Protein AF-0000000080586823 (afdb_homodimer)

Sequence (250 aa):
MQIGELSERAGVSHRTIHYYERLGLVKPTEREGAGYRYYDEIAVKRLEKIAALKRLGLSLDEIAAVIDLYFEDASGIKGKEKVLEILQTQLKRANAQLHELTAFKQDLENNIARMHALIAEAKRKMQIGELSERAGVSHRTIHYYERLGLVKPTEREGAGYRYYDEIAVKRLEKIAALKRLGLSLDEIAAVIDLYFEDASGIKGKEKVLEILQTQLKRANAQLHELTAFKQDLENNIARMHALIAEAKRK

InterPro domains:
  IPR000551 MerR-type HTH domain [PF13411] (1-67)
  IPR000551 MerR-type HTH domain [PR00040] (2-13)
  IPR000551 MerR-type HTH domain [PR00040] (13-26)
  IPR000551 MerR-type HTH domain [PR00040] (37-57)
  IPR000551 MerR-type HTH domain [PS00552] (4-26)
  IPR000551 MerR-type HTH domain [PS50937] (1-69)
  IPR000551 MerR-type HTH domain [SM00422] (1-70)
  IPR009061 Putative DNA-binding domain superfamily [SSF46955] (1-116)
  IPR047057 MerR transcriptional regulator [PTHR30204] (1-119)

Foldseek 3Di:
DALVVLCVLLVHDSVVLVVCVVVVQADFDDCPDVRTGHHDPVRSVSSNVVVVLVVVPDDSVLCSVQSVCCVVDVVSVSSVVSSVVVVVVVVVVVVVVVVVVVVVVVVVVVVVVVVVVVVVVVVVD/DALVVLCVLLVHDSVVLVVCVVVVQADFDDCPDVRTGHHDVVRSVSSNVVVVLVVVPDDSVLCSVQSVCCVPDVVSVSSVVSSVVVVVVVVVVVVVVVVVVVVVVVVVVVVVVVVVVVVVVVVVD

Solvent-accessible surface area (backbone atoms only — not comparable to full-atom values): 13692 Å² total; per-residue (Å²): 78,43,62,68,56,49,20,63,75,51,73,42,51,63,68,54,52,51,51,34,35,76,70,64,66,41,68,68,73,40,70,44,89,90,70,47,60,26,36,55,72,64,46,45,54,44,51,48,48,52,54,55,44,42,74,73,67,48,48,69,69,54,42,60,74,34,55,65,40,40,71,70,41,95,74,26,52,65,20,50,53,50,49,44,50,51,48,52,50,51,42,53,50,46,51,52,51,49,51,51,48,51,53,49,44,51,52,42,53,52,50,45,52,52,46,53,53,52,49,54,55,54,69,72,108,78,42,63,67,55,50,20,63,75,53,72,41,52,63,67,53,52,50,51,35,34,73,70,65,69,41,68,66,72,40,73,44,91,90,70,47,61,27,36,56,71,64,48,45,54,43,52,49,49,52,52,54,44,43,74,72,66,47,48,72,71,55,42,61,73,32,56,64,39,41,72,71,43,95,73,25,52,64,19,50,53,50,49,46,52,51,48,52,52,50,41,54,50,47,50,53,50,50,52,53,49,51,54,50,44,51,52,45,53,52,50,46,53,52,45,52,54,51,47,54,55,54,70,72,106

Organism: Ricinus communis (NCBI:txid3988)

Structure (mmCIF, N/CA/C/O backbone):
data_AF-0000000080586823-model_v1
#
loop_
_entity.id
_entity.type
_entity.pdbx_description
1 polymer 'HTH-type transcriptional regulator hmrR, putative'
#
loop_
_atom_site.group_PDB
_atom_site.id
_atom_site.type_symbol
_atom_site.label_atom_id
_atom_site.label_alt_id
_atom_site.label_comp_id
_atom_site.label_asym_id
_atom_site.label_entity_id
_atom_site.label_seq_id
_atom_site.pdbx_PDB_ins_code
_atom_site.Cartn_x
_atom_site.Cartn_y
_atom_site.Cartn_z
_atom_site.occupancy
_atom_site.B_iso_or_equiv
_atom_site.auth_seq_id
_atom_site.auth_comp_id
_atom_site.auth_asym_id
_atom_site.auth_atom_id
_atom_site.pdbx_PDB_model_num
ATOM 1 N N . MET A 1 1 ? -8.953 -32.25 -28.531 1 87.81 1 MET A N 1
ATOM 2 C CA . MET A 1 1 ? -10.148 -31.828 -27.812 1 87.81 1 MET A CA 1
ATOM 3 C C . MET A 1 1 ? -10.586 -30.438 -28.25 1 87.81 1 MET A C 1
ATOM 5 O O . MET A 1 1 ? -9.742 -29.594 -28.562 1 87.81 1 MET A O 1
ATOM 9 N N . GLN A 1 2 ? -11.867 -30.234 -28.281 1 89.12 2 GLN A N 1
ATOM 10 C CA . GLN A 1 2 ? -12.383 -28.891 -28.547 1 89.12 2 GLN A CA 1
ATOM 11 C C . GLN A 1 2 ? -12.469 -28.078 -27.266 1 89.12 2 GLN A C 1
ATOM 13 O O . GLN A 1 2 ? -12.281 -28.594 -26.172 1 89.12 2 GLN A O 1
ATOM 18 N N . ILE A 1 3 ? -12.75 -26.781 -27.531 1 90.94 3 ILE A N 1
ATOM 19 C CA . ILE A 1 3 ? -12.688 -25.844 -26.422 1 90.94 3 ILE A CA 1
ATOM 20 C C . ILE A 1 3 ? -13.703 -26.25 -25.344 1 90.94 3 ILE A C 1
ATOM 22 O O . ILE A 1 3 ? -13.453 -26.062 -24.156 1 90.94 3 ILE A O 1
ATOM 26 N N . GLY A 1 4 ? -14.805 -26.766 -25.75 1 93.06 4 GLY A N 1
ATOM 27 C CA . GLY A 1 4 ? -15.805 -27.203 -24.781 1 93.06 4 GLY A CA 1
ATOM 28 C C . GLY A 1 4 ? -15.305 -28.312 -23.875 1 93.06 4 GLY A C 1
ATOM 29 O O . GLY A 1 4 ? -15.484 -28.25 -22.656 1 93.06 4 GLY A O 1
ATOM 30 N N . GLU A 1 5 ? -14.727 -29.266 -24.453 1 94.06 5 GLU A N 1
ATOM 31 C CA . GLU A 1 5 ? -14.164 -30.375 -23.688 1 94.06 5 GLU A CA 1
ATOM 32 C C . GLU A 1 5 ? -13.023 -29.906 -22.797 1 94.06 5 GLU A C 1
ATOM 34 O O . GLU A 1 5 ? -12.914 -30.328 -21.641 1 94.06 5 GLU A O 1
ATOM 39 N N . LEU A 1 6 ? -12.219 -29.078 -23.344 1 94.19 6 LEU A N 1
ATOM 40 C CA . LEU A 1 6 ? -11.117 -28.516 -22.578 1 94.19 6 LEU A CA 1
ATOM 41 C C . LEU A 1 6 ? -11.633 -27.766 -21.359 1 94.19 6 LEU A C 1
ATOM 43 O O . LEU A 1 6 ? -11.109 -27.938 -20.25 1 94.19 6 LEU A O 1
ATOM 47 N N . SER A 1 7 ? -12.664 -26.969 -21.578 1 95.94 7 SER A N 1
ATOM 48 C CA . SER A 1 7 ? -13.297 -26.203 -20.516 1 95.94 7 SER A CA 1
ATOM 49 C C . SER A 1 7 ? -13.805 -27.109 -19.391 1 95.94 7 SER A C 1
ATOM 51 O O . SER A 1 7 ? -13.547 -26.859 -18.219 1 95.94 7 SER A O 1
ATOM 53 N N . GLU A 1 8 ? -14.414 -28.156 -19.766 1 95.62 8 GLU A N 1
ATOM 54 C CA . GLU A 1 8 ? -14.992 -29.094 -18.812 1 95.62 8 GLU A CA 1
ATOM 55 C C . GLU A 1 8 ? -13.906 -29.828 -18.031 1 95.62 8 GLU A C 1
ATOM 57 O O . GLU A 1 8 ? -13.984 -29.938 -16.797 1 95.62 8 GLU A O 1
ATOM 62 N N . ARG A 1 9 ? -12.961 -30.219 -18.656 1 94.62 9 ARG A N 1
ATOM 63 C CA . ARG A 1 9 ? -11.891 -30.984 -18.031 1 94.62 9 ARG A CA 1
ATOM 64 C C . ARG A 1 9 ? -11.07 -30.125 -17.078 1 94.62 9 ARG A C 1
ATOM 66 O O . ARG A 1 9 ? -10.648 -30.594 -16.016 1 94.62 9 ARG A O 1
ATOM 73 N N . ALA A 1 10 ? -10.828 -28.922 -17.453 1 94.81 10 ALA A N 1
ATOM 74 C CA . ALA A 1 10 ? -9.961 -28.047 -16.688 1 94.81 10 ALA A CA 1
ATOM 75 C C . ALA A 1 10 ? -10.758 -27.266 -15.648 1 94.81 10 ALA A C 1
ATOM 77 O O . ALA A 1 10 ? -10.188 -26.672 -14.727 1 94.81 10 ALA A O 1
ATOM 78 N N . GLY A 1 11 ? -12.07 -27.203 -15.812 1 95.44 11 GLY A N 1
ATOM 79 C CA . GLY A 1 11 ? -12.906 -26.422 -14.906 1 95.44 11 GLY A CA 1
ATOM 80 C C . GLY A 1 11 ? -12.742 -24.938 -15.086 1 95.44 11 GLY A C 1
ATOM 81 O O . GLY A 1 11 ? -12.742 -24.188 -14.102 1 95.44 11 GLY A O 1
ATOM 82 N N . VAL A 1 12 ? -12.469 -24.578 -16.312 1 95.19 12 VAL A N 1
ATOM 83 C CA . VAL A 1 12 ? -12.266 -23.172 -16.656 1 95.19 12 VAL A CA 1
ATOM 84 C C . VAL A 1 12 ? -13.195 -22.781 -17.812 1 95.19 12 VAL A C 1
ATOM 86 O O . VAL A 1 12 ? -13.445 -23.578 -18.703 1 95.19 12 VAL A O 1
ATOM 89 N N . SER A 1 13 ? -13.586 -21.625 -17.797 1 96.38 13 SER A N 1
ATOM 90 C CA . SER A 1 13 ? -14.531 -21.203 -18.812 1 96.38 13 SER A CA 1
ATOM 91 C C . SER A 1 13 ? -13.844 -21.031 -20.172 1 96.38 13 SER A C 1
ATOM 93 O O . SER A 1 13 ? -12.625 -20.844 -20.234 1 96.38 13 SER A O 1
ATOM 95 N N . HIS A 1 14 ? -14.68 -21 -21.219 1 94.81 14 HIS A N 1
ATOM 96 C CA . HIS A 1 14 ? -14.164 -20.719 -22.562 1 94.81 14 HIS A CA 1
ATOM 97 C C . HIS A 1 14 ? -13.469 -19.359 -22.609 1 94.81 14 HIS A C 1
ATOM 99 O O . HIS A 1 14 ? -12.391 -19.234 -23.203 1 94.81 14 HIS A O 1
ATOM 105 N N . ARG A 1 15 ? -14.125 -18.406 -22 1 95.25 15 ARG A N 1
ATOM 106 C CA . ARG A 1 15 ? -13.586 -17.047 -21.969 1 95.25 15 ARG A CA 1
ATOM 107 C C 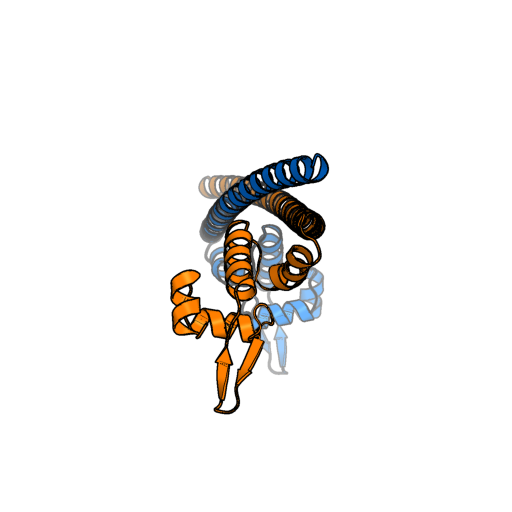. ARG A 1 15 ? -12.203 -17.031 -21.328 1 95.25 15 ARG A C 1
ATOM 109 O O . ARG A 1 15 ? -11.289 -16.375 -21.828 1 95.25 15 ARG A O 1
ATOM 116 N N . THR A 1 16 ? -12.094 -17.75 -20.297 1 96.25 16 THR A N 1
ATOM 117 C CA . THR A 1 16 ? -10.82 -17.797 -19.578 1 96.25 16 THR A CA 1
ATOM 118 C C . THR A 1 16 ? -9.75 -18.469 -20.438 1 96.25 16 THR A C 1
ATOM 120 O O . THR A 1 16 ? -8.602 -18.016 -20.484 1 96.25 16 THR A O 1
ATOM 123 N N . ILE A 1 17 ? -10.141 -19.516 -21.109 1 95 17 ILE A N 1
ATOM 124 C CA . ILE A 1 17 ? -9.211 -20.203 -22 1 95 17 ILE A CA 1
ATOM 125 C C . ILE A 1 17 ? -8.742 -19.25 -23.094 1 95 17 ILE A C 1
ATOM 127 O O . ILE A 1 17 ? -7.543 -19.172 -23.375 1 95 17 ILE A O 1
ATOM 131 N N . HIS A 1 18 ? -9.609 -18.484 -23.609 1 92.88 18 HIS A N 1
ATOM 132 C CA . HIS A 1 18 ? -9.266 -17.531 -24.656 1 92.88 18 HIS A CA 1
ATOM 133 C C . HIS A 1 18 ? -8.344 -16.438 -24.109 1 92.88 18 HIS A C 1
ATOM 135 O O . HIS A 1 18 ? -7.391 -16.031 -24.781 1 92.88 18 HIS A O 1
ATOM 141 N N . TYR A 1 19 ? -8.711 -16.062 -22.969 1 94.94 19 TYR A N 1
ATOM 142 C CA . TYR A 1 19 ? -7.879 -15.047 -22.328 1 94.94 19 TYR A CA 1
ATOM 143 C C . TYR A 1 19 ? -6.445 -15.539 -22.156 1 94.94 19 TYR A C 1
ATOM 145 O O . TYR A 1 19 ? -5.492 -14.828 -22.469 1 94.94 19 TYR A O 1
ATOM 153 N N . TYR A 1 20 ? -6.375 -16.781 -21.703 1 95.69 20 TYR A N 1
ATOM 154 C CA . TYR A 1 20 ? -5.055 -17.359 -21.469 1 95.69 20 TYR A CA 1
ATOM 155 C C . TYR A 1 20 ? -4.312 -17.547 -22.781 1 95.69 20 TYR A C 1
ATOM 157 O O . TYR A 1 20 ? -3.086 -17.438 -22.844 1 95.69 20 TYR A O 1
ATOM 165 N N . GLU A 1 21 ? -5.035 -17.844 -23.828 1 91.25 21 GLU A N 1
ATOM 166 C CA . GLU A 1 21 ? -4.434 -17.953 -25.141 1 91.25 21 GLU A CA 1
ATOM 167 C C . GLU A 1 21 ? -3.844 -16.609 -25.594 1 91.25 21 GLU A C 1
ATOM 169 O O . GLU A 1 21 ? -2.732 -16.562 -26.125 1 91.25 21 GLU A O 1
ATOM 174 N N . ARG A 1 22 ? -4.605 -15.617 -25.312 1 91.88 22 ARG A N 1
ATOM 175 C CA . ARG A 1 22 ? -4.148 -14.281 -25.688 1 91.88 22 ARG A CA 1
ATOM 176 C C . ARG A 1 22 ? -2.873 -13.906 -24.938 1 91.88 22 ARG A C 1
ATOM 178 O O . ARG A 1 22 ? -2.01 -13.211 -25.484 1 91.88 22 ARG A O 1
ATOM 185 N N . LEU A 1 23 ? -2.736 -14.43 -23.734 1 93.38 23 LEU A N 1
ATOM 186 C CA . LEU A 1 23 ? -1.574 -14.125 -22.906 1 93.38 23 LEU A CA 1
ATOM 187 C C . LEU A 1 23 ? -0.409 -15.047 -23.234 1 93.38 23 LEU A C 1
ATOM 189 O O . LEU A 1 23 ? 0.679 -14.914 -22.688 1 93.38 23 LEU A O 1
ATOM 193 N N . GLY A 1 24 ? -0.706 -16 -24.078 1 90.19 24 GLY A N 1
ATOM 194 C CA . GLY A 1 24 ? 0.33 -16.938 -24.484 1 90.19 24 GLY A CA 1
ATOM 195 C C . GLY A 1 24 ? 0.548 -18.062 -23.5 1 90.19 24 GLY A C 1
ATOM 196 O O . GLY A 1 24 ? 1.543 -18.781 -23.578 1 90.19 24 GLY A O 1
ATOM 197 N N . LEU A 1 25 ? -0.366 -18.266 -22.594 1 94.38 25 LEU A N 1
ATOM 198 C CA . LEU A 1 25 ? -0.242 -19.266 -21.547 1 94.38 25 LEU A CA 1
ATOM 199 C C . LEU A 1 25 ? -0.709 -20.625 -22.047 1 94.38 25 LEU A C 1
ATOM 201 O O . LEU A 1 25 ? -0.248 -21.656 -21.547 1 94.38 25 LEU A O 1
ATOM 205 N N . VAL A 1 26 ? -1.696 -20.609 -22.984 1 92.06 26 VAL A N 1
ATOM 206 C CA . VAL A 1 26 ? -2.223 -21.828 -23.609 1 92.06 26 VAL A CA 1
ATOM 207 C C . VAL A 1 26 ? -2.209 -21.672 -25.125 1 92.06 26 VAL A C 1
ATOM 209 O O . VAL A 1 26 ? -2.494 -20.594 -25.656 1 92.06 26 VAL A O 1
ATOM 212 N N . LYS A 1 27 ? -1.784 -22.703 -25.766 1 87.44 27 LYS A N 1
ATOM 213 C CA . LYS A 1 27 ? -1.758 -22.672 -27.219 1 87.44 27 LYS A CA 1
ATOM 214 C C . LYS A 1 27 ? -2.525 -23.844 -27.812 1 87.44 27 LYS A C 1
ATOM 216 O O . LYS A 1 27 ? -2.354 -24.984 -27.391 1 87.44 27 LYS A O 1
ATOM 221 N N . PRO A 1 28 ? -3.346 -23.484 -28.734 1 84.5 28 PRO A N 1
ATOM 222 C CA . PRO A 1 28 ? -3.984 -24.594 -29.453 1 84.5 28 PRO A CA 1
ATOM 223 C C . PRO A 1 28 ? -3.01 -25.359 -30.344 1 84.5 28 PRO A C 1
ATOM 225 O O . PRO A 1 28 ? -2.002 -24.797 -30.797 1 84.5 28 PRO A O 1
ATOM 228 N N . THR A 1 29 ? -3.023 -26.719 -30.422 1 76 29 THR A N 1
ATOM 229 C CA . THR A 1 29 ? -2.15 -27.531 -31.266 1 76 29 THR A CA 1
ATOM 230 C C . THR A 1 29 ? -2.43 -27.297 -32.75 1 76 29 THR A C 1
ATOM 232 O O . THR A 1 29 ? -1.502 -27.234 -33.562 1 76 29 THR A O 1
ATOM 235 N N . GLU A 1 30 ? -3.564 -27.75 -33.188 1 70.69 30 GLU A N 1
ATOM 236 C CA . GLU A 1 30 ? -3.854 -27.688 -34.625 1 70.69 30 GLU A CA 1
ATOM 237 C C . GLU A 1 30 ? -5.062 -26.797 -34.906 1 70.69 30 GLU A C 1
ATOM 239 O O . GLU A 1 30 ? -5.949 -26.656 -34.062 1 70.69 30 GLU A O 1
ATOM 244 N N . ARG A 1 31 ? -4.773 -25.703 -35.75 1 63.97 31 ARG A N 1
ATOM 245 C CA . ARG A 1 31 ? -5.973 -25.156 -36.375 1 63.97 31 ARG A CA 1
ATOM 246 C C . ARG A 1 31 ? -6.41 -26.016 -37.562 1 63.97 31 ARG A C 1
ATOM 248 O O . ARG A 1 31 ? -5.609 -26.312 -38.438 1 63.97 31 ARG A O 1
ATOM 255 N N . GLU A 1 32 ? -7.086 -27.047 -37.281 1 54.25 32 GLU A N 1
ATOM 256 C CA . GLU A 1 32 ? -7.469 -27.797 -38.469 1 54.25 32 GLU A CA 1
ATOM 257 C C . GLU A 1 32 ? -8.297 -26.938 -39.406 1 54.25 32 GLU A C 1
ATOM 259 O O . GLU A 1 32 ? -9.156 -26.172 -38.969 1 54.25 32 GLU A O 1
ATOM 264 N N . GLY A 1 33 ? -7.922 -27.203 -40.625 1 54.41 33 GLY A N 1
ATOM 265 C CA . GLY A 1 33 ? -8.469 -26.641 -41.844 1 54.41 33 GLY A CA 1
ATOM 266 C C . GLY A 1 33 ? -9.648 -25.719 -41.625 1 54.41 33 GLY A C 1
ATOM 267 O O . GLY A 1 33 ? -9.68 -24.594 -42.125 1 54.41 33 GLY A O 1
ATOM 268 N N . ALA A 1 34 ? -10.766 -26.234 -41.25 1 58.56 34 ALA A N 1
ATOM 269 C CA . ALA A 1 34 ? -12.016 -25.469 -41.25 1 58.56 34 ALA A CA 1
ATOM 270 C C . ALA A 1 34 ? -12.047 -24.469 -40.094 1 58.56 34 ALA A C 1
ATOM 272 O O . ALA A 1 34 ? -13.094 -23.875 -39.812 1 58.56 34 ALA A O 1
ATOM 273 N N . GLY A 1 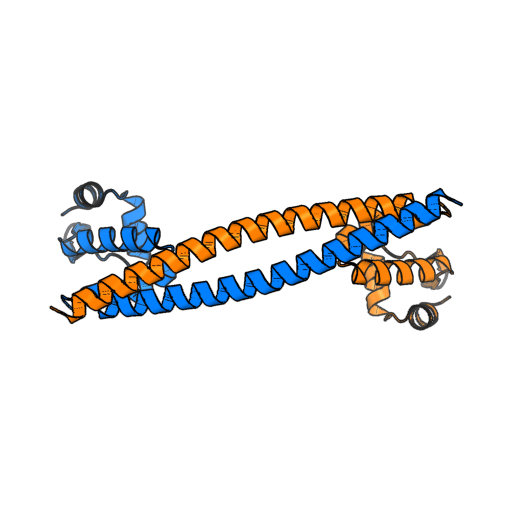35 ? -11.047 -24.172 -39.375 1 63.06 35 GLY A N 1
ATOM 274 C CA . GLY A 1 35 ? -11.078 -23.047 -38.469 1 63.06 35 GLY A CA 1
ATOM 275 C C . GLY A 1 35 ? -11.188 -23.453 -37 1 63.06 35 GLY A C 1
ATOM 276 O O . GLY A 1 35 ? -11.406 -22.609 -36.125 1 63.06 35 GLY A O 1
ATOM 277 N N . TYR A 1 36 ? -11.211 -24.812 -36.812 1 70.88 36 TYR A N 1
ATOM 278 C CA . TYR A 1 36 ? -11.477 -25.141 -35.406 1 70.88 36 TYR A CA 1
ATOM 279 C C . TYR A 1 36 ? -10.172 -25.297 -34.625 1 70.88 36 TYR A C 1
ATOM 281 O O . TYR A 1 36 ? -9.172 -25.781 -35.188 1 70.88 36 TYR A O 1
ATOM 289 N N . ARG A 1 37 ? -10.156 -24.688 -33.469 1 78.81 37 ARG A N 1
ATOM 290 C CA . ARG A 1 37 ? -9.055 -24.844 -32.531 1 78.81 37 ARG A CA 1
ATOM 291 C C . ARG A 1 37 ? -9.148 -26.172 -31.781 1 78.81 37 ARG A C 1
ATOM 293 O O . ARG A 1 37 ? -10.227 -26.562 -31.344 1 78.81 37 ARG A O 1
ATOM 300 N N . TYR A 1 38 ? -7.98 -26.969 -31.891 1 86.62 38 TYR A N 1
ATOM 301 C CA . TYR A 1 38 ? -7.883 -28.203 -31.125 1 86.62 38 TYR A CA 1
ATOM 302 C C . TYR A 1 38 ? -6.781 -28.094 -30.078 1 86.62 38 TYR A C 1
ATOM 304 O O . TYR A 1 38 ? -5.77 -27.422 -30.281 1 86.62 38 TYR A O 1
ATOM 312 N N . TYR A 1 39 ? -7.098 -28.766 -28.906 1 91.38 39 TYR A N 1
ATOM 313 C CA . TYR A 1 39 ? -6.156 -28.766 -27.797 1 91.38 39 TYR A CA 1
ATOM 314 C C . TYR A 1 39 ? -5.75 -30.188 -27.422 1 91.38 39 TYR A C 1
ATOM 316 O O . TYR A 1 39 ? -6.551 -31.109 -27.531 1 91.38 39 TYR A O 1
ATOM 324 N N . ASP A 1 40 ? -4.543 -30.359 -27.016 1 89.5 40 ASP A N 1
ATOM 325 C CA . ASP A 1 40 ? -4.066 -31.656 -26.562 1 89.5 40 ASP A CA 1
ATOM 326 C C . ASP A 1 40 ? -4.055 -31.75 -25.047 1 89.5 40 ASP A C 1
ATOM 328 O O . ASP A 1 40 ? -4.523 -30.828 -24.359 1 89.5 40 ASP A O 1
ATOM 332 N N . GLU A 1 41 ? -3.572 -32.875 -24.516 1 91.25 41 GLU A N 1
ATOM 333 C CA . GLU A 1 41 ? -3.555 -33.125 -23.078 1 91.25 41 GLU A CA 1
ATOM 334 C C . GLU A 1 41 ? -2.635 -32.156 -22.359 1 91.25 41 GLU A C 1
ATOM 336 O O . GLU A 1 41 ? -2.842 -31.844 -21.188 1 91.25 41 GLU A O 1
ATOM 341 N N . ILE A 1 42 ? -1.687 -31.656 -23.031 1 90 42 ILE A N 1
ATOM 342 C CA . ILE A 1 42 ? -0.752 -30.703 -22.453 1 90 42 ILE A CA 1
ATOM 343 C C . ILE A 1 42 ? -1.494 -29.422 -22.078 1 90 42 ILE A C 1
ATOM 345 O O . ILE A 1 42 ? -1.179 -28.781 -21.062 1 90 42 ILE A O 1
ATOM 349 N N . ALA A 1 43 ? -2.482 -29.062 -22.859 1 92.94 43 ALA A N 1
ATOM 350 C CA . ALA A 1 43 ? -3.285 -27.875 -22.578 1 92.94 43 ALA A CA 1
ATOM 351 C C . ALA A 1 43 ? -4.027 -28.031 -21.25 1 92.94 43 ALA A C 1
ATOM 353 O O . ALA A 1 43 ? -4.121 -27.078 -20.469 1 92.94 43 ALA A O 1
ATOM 354 N N . VAL A 1 44 ? -4.523 -29.188 -20.984 1 94.12 44 VAL A N 1
ATOM 355 C CA . VAL A 1 44 ? -5.215 -29.438 -19.719 1 94.12 44 VAL A CA 1
ATOM 356 C C . VAL A 1 44 ? -4.246 -29.297 -18.562 1 94.12 44 VAL A C 1
ATOM 358 O O . VAL A 1 44 ? -4.547 -28.609 -17.578 1 94.12 44 VAL A O 1
ATOM 361 N N . LYS A 1 45 ? -3.115 -29.906 -18.719 1 93.5 45 LYS A N 1
ATOM 362 C CA . LYS A 1 45 ? -2.102 -29.844 -17.672 1 93.5 45 LYS A CA 1
ATOM 363 C C . LYS A 1 45 ? -1.658 -28.406 -17.422 1 93.5 45 LYS A C 1
ATOM 365 O O . LYS A 1 45 ? -1.438 -28.016 -16.266 1 93.5 45 LYS A O 1
ATOM 370 N N . ARG A 1 46 ? -1.562 -27.75 -18.5 1 94.44 46 ARG A N 1
ATOM 371 C CA . ARG A 1 46 ? -1.148 -26.359 -18.391 1 94.44 46 ARG A CA 1
ATOM 372 C C . ARG A 1 46 ? -2.188 -25.547 -17.625 1 94.44 46 ARG A C 1
ATOM 374 O O . ARG A 1 46 ? -1.841 -24.766 -16.734 1 94.44 46 ARG A O 1
ATOM 381 N N . LEU A 1 47 ? -3.414 -25.688 -17.922 1 96.44 47 LEU A N 1
ATOM 382 C CA . LEU A 1 47 ? -4.488 -24.969 -17.25 1 96.44 47 LEU A CA 1
ATOM 383 C C . LEU A 1 47 ? -4.539 -25.328 -15.766 1 96.44 47 LEU A C 1
ATOM 385 O O . LEU A 1 47 ? -4.758 -24.469 -14.914 1 96.44 47 LEU A O 1
ATOM 389 N N . GLU A 1 48 ? -4.355 -26.578 -15.453 1 95.44 48 GLU A N 1
ATOM 390 C CA . GLU A 1 48 ? -4.305 -27.016 -14.062 1 95.44 48 GLU A CA 1
ATOM 391 C C . GLU A 1 48 ? -3.141 -26.375 -13.32 1 95.44 48 GLU A C 1
ATOM 393 O O . GLU A 1 48 ? -3.281 -25.969 -12.164 1 95.44 48 GLU A O 1
ATOM 398 N N . LYS A 1 49 ? -2.045 -26.312 -13.992 1 95.81 49 LYS A N 1
ATOM 399 C CA . LYS A 1 49 ? -0.867 -25.688 -13.391 1 95.81 49 LYS A CA 1
ATOM 400 C C . LYS A 1 49 ? -1.091 -24.203 -13.148 1 95.81 49 LYS A C 1
ATOM 402 O O . LYS A 1 49 ? -0.71 -23.672 -12.102 1 95.81 49 LYS A O 1
ATOM 407 N N . ILE A 1 50 ? -1.692 -23.547 -14.102 1 97.06 50 ILE A N 1
ATOM 408 C CA . ILE A 1 50 ? -2.008 -22.125 -13.961 1 97.06 50 ILE A CA 1
ATOM 409 C C . ILE A 1 50 ? -2.887 -21.922 -12.734 1 97.06 50 ILE A C 1
ATOM 411 O O . ILE A 1 50 ? -2.627 -21.016 -11.922 1 97.06 50 ILE A O 1
ATOM 415 N N . ALA A 1 51 ? -3.871 -22.719 -12.562 1 95.94 51 ALA A N 1
ATOM 416 C CA . ALA A 1 51 ? -4.766 -22.625 -11.414 1 95.94 51 ALA A CA 1
ATOM 417 C C . ALA A 1 51 ? -3.998 -22.812 -10.102 1 95.94 51 ALA A C 1
ATOM 419 O O . ALA A 1 51 ? -4.227 -22.094 -9.133 1 95.94 51 ALA A O 1
ATOM 420 N N . ALA A 1 52 ? -3.137 -23.766 -10.062 1 95.19 52 ALA A N 1
ATOM 421 C CA . ALA A 1 52 ? -2.344 -24.047 -8.867 1 95.19 52 ALA A CA 1
ATOM 422 C C . ALA A 1 52 ? -1.435 -22.859 -8.523 1 95.19 52 ALA A C 1
ATOM 424 O O . ALA A 1 52 ? -1.315 -22.484 -7.359 1 95.19 52 ALA A O 1
ATOM 425 N N . LEU A 1 53 ? -0.817 -22.328 -9.523 1 96.94 53 LEU A N 1
ATOM 426 C CA . LEU A 1 53 ? 0.092 -21.203 -9.32 1 96.94 53 LEU A CA 1
ATOM 427 C C . LEU A 1 53 ? -0.672 -19.953 -8.883 1 96.94 53 LEU A C 1
ATOM 429 O O . LEU A 1 53 ? -0.188 -19.188 -8.055 1 96.94 53 LEU A O 1
ATOM 433 N N . LYS A 1 54 ? -1.867 -19.766 -9.391 1 95.44 54 LYS A N 1
ATOM 434 C CA . LYS A 1 54 ? -2.736 -18.688 -8.945 1 95.44 54 LYS A CA 1
ATOM 435 C C . LYS A 1 54 ? -3.07 -18.812 -7.465 1 95.44 54 LYS A C 1
ATOM 437 O O . LYS A 1 54 ? -3.102 -17.812 -6.738 1 95.44 54 LYS A O 1
ATOM 442 N N . ARG A 1 55 ? -3.285 -20 -7.07 1 94.06 55 ARG A N 1
ATOM 443 C CA . ARG A 1 55 ? -3.611 -20.234 -5.668 1 94.06 55 ARG A CA 1
ATOM 444 C C . ARG A 1 55 ? -2.439 -19.875 -4.762 1 94.06 55 ARG A C 1
ATOM 446 O O . ARG A 1 55 ? -2.633 -19.562 -3.586 1 94.06 55 ARG A O 1
ATOM 453 N N . LEU A 1 56 ? -1.235 -19.938 -5.352 1 94.56 56 LEU A N 1
ATOM 454 C CA . LEU A 1 56 ? -0.041 -19.578 -4.594 1 94.56 56 LEU A CA 1
ATOM 455 C C . LEU A 1 56 ? 0.151 -18.062 -4.559 1 94.56 56 LEU A C 1
ATOM 457 O O . LEU A 1 56 ? 1.065 -17.562 -3.896 1 94.56 56 LEU A O 1
ATOM 461 N N . GLY A 1 57 ? -0.645 -17.391 -5.332 1 92.94 57 GLY A N 1
ATOM 462 C CA . GLY A 1 57 ? -0.605 -15.938 -5.273 1 92.94 57 GLY A CA 1
ATOM 463 C C . GLY A 1 57 ? 0.173 -15.312 -6.418 1 92.94 57 GLY A C 1
ATOM 464 O O . GLY A 1 57 ? 0.487 -14.125 -6.387 1 92.94 57 GLY A O 1
ATOM 465 N N . LEU A 1 58 ? 0.481 -16.062 -7.449 1 96.62 58 LEU A N 1
ATOM 466 C CA . LEU A 1 58 ? 1.191 -15.492 -8.586 1 96.62 58 LEU A CA 1
ATOM 467 C C . LEU A 1 58 ? 0.228 -14.773 -9.523 1 96.62 58 LEU A C 1
ATOM 469 O O . LEU A 1 58 ? -0.897 -15.227 -9.734 1 96.62 58 LEU A O 1
ATOM 473 N N . SER A 1 59 ? 0.777 -13.711 -10.031 1 96 59 SER A N 1
ATOM 474 C CA . SER A 1 59 ? 0.039 -13.031 -11.086 1 96 59 SER A CA 1
ATOM 475 C C . SER A 1 59 ? 0.164 -13.766 -12.414 1 96 59 SER A C 1
ATOM 477 O O . SER A 1 59 ? 1.049 -14.609 -12.586 1 96 59 SER A O 1
ATOM 479 N N . LEU A 1 60 ? -0.652 -13.422 -13.344 1 95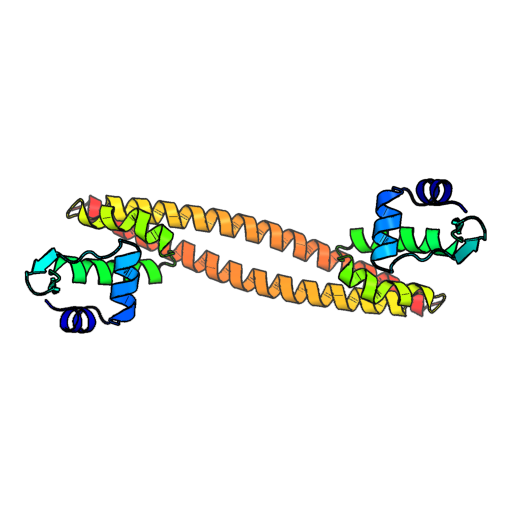.88 60 LEU A N 1
ATOM 480 C CA . LEU A 1 60 ? -0.584 -14.039 -14.664 1 95.88 60 LEU A CA 1
ATOM 481 C C . LEU A 1 60 ? 0.73 -13.695 -15.352 1 95.88 60 LEU A C 1
ATOM 483 O O . LEU A 1 60 ? 1.275 -14.516 -16.094 1 95.88 60 LEU A O 1
ATOM 487 N N . ASP A 1 61 ? 1.229 -12.484 -15.031 1 95.69 61 ASP A N 1
ATOM 488 C CA . ASP A 1 61 ? 2.527 -12.102 -15.578 1 95.69 61 ASP A CA 1
ATOM 489 C C . ASP A 1 61 ? 3.641 -12.977 -15.016 1 95.69 61 ASP A C 1
ATOM 491 O O . ASP A 1 61 ? 4.508 -13.445 -15.758 1 95.69 61 ASP A O 1
ATOM 495 N N . GLU A 1 62 ? 3.533 -13.188 -13.82 1 96.56 62 GLU A N 1
ATOM 496 C CA . GLU A 1 62 ? 4.516 -14.055 -13.18 1 96.56 62 GLU A CA 1
ATOM 497 C C . GLU A 1 62 ? 4.387 -15.492 -13.672 1 96.56 62 GLU A C 1
ATOM 499 O O . GLU A 1 62 ? 5.395 -16.172 -13.891 1 96.56 62 GLU A O 1
ATOM 504 N N . ILE A 1 63 ? 3.182 -15.969 -13.852 1 97.5 63 ILE A N 1
ATOM 505 C CA . ILE A 1 63 ? 2.93 -17.328 -14.336 1 97.5 63 ILE A CA 1
ATOM 506 C C . ILE A 1 63 ? 3.48 -17.484 -15.75 1 97.5 63 ILE A C 1
ATOM 508 O O . ILE A 1 63 ? 4.094 -18.5 -16.078 1 97.5 63 ILE A O 1
ATOM 512 N N . ALA A 1 64 ? 3.305 -16.484 -16.516 1 95.25 64 ALA A N 1
ATOM 513 C CA . ALA A 1 64 ? 3.811 -16.516 -17.891 1 95.25 64 ALA A CA 1
ATOM 514 C C . ALA A 1 64 ? 5.328 -16.672 -17.906 1 95.25 64 ALA A C 1
ATOM 516 O O . ALA A 1 64 ? 5.875 -17.328 -18.797 1 95.25 64 ALA A O 1
ATOM 517 N N . ALA A 1 65 ? 5.941 -16.172 -16.875 1 94.44 65 ALA A N 1
ATOM 518 C CA . ALA A 1 65 ? 7.398 -16.203 -16.812 1 94.44 65 ALA A CA 1
ATOM 519 C C . ALA A 1 65 ? 7.902 -17.562 -16.344 1 94.44 65 ALA A C 1
ATOM 521 O O . ALA A 1 65 ? 9.086 -17.875 -16.469 1 94.44 65 ALA A O 1
ATOM 522 N N . VAL A 1 66 ? 6.984 -18.375 -15.797 1 96.19 66 VAL A N 1
ATOM 523 C CA . VAL A 1 66 ? 7.5 -19.562 -15.141 1 96.19 66 VAL A CA 1
ATOM 524 C C . VAL A 1 66 ? 6.867 -20.812 -15.766 1 96.19 66 VAL A C 1
ATOM 526 O O . VAL A 1 66 ? 7.449 -21.891 -15.727 1 96.19 66 VAL A O 1
ATOM 529 N N . ILE A 1 67 ? 5.746 -20.734 -16.422 1 95.44 67 ILE A N 1
ATOM 530 C CA . ILE A 1 67 ? 4.91 -21.875 -16.734 1 95.44 67 ILE A CA 1
ATOM 531 C C . ILE A 1 67 ? 5.648 -22.812 -17.703 1 95.44 67 ILE A C 1
ATOM 533 O O . ILE A 1 67 ? 5.586 -24.031 -17.562 1 95.44 67 ILE A O 1
ATOM 537 N N . ASP A 1 68 ? 6.395 -22.297 -18.656 1 94.69 68 ASP A N 1
ATOM 538 C CA . ASP A 1 68 ? 7.098 -23.125 -19.641 1 94.69 68 ASP A CA 1
ATOM 539 C C . ASP A 1 68 ? 8.164 -24 -18.953 1 94.69 68 ASP A C 1
ATOM 541 O O . ASP A 1 68 ? 8.422 -25.109 -19.391 1 94.69 68 ASP A O 1
ATOM 545 N N . LEU A 1 69 ? 8.68 -23.547 -17.891 1 94.69 69 LEU A N 1
ATOM 546 C CA . LEU A 1 69 ? 9.734 -24.25 -17.188 1 94.69 69 LEU A CA 1
ATOM 547 C C . LEU A 1 69 ? 9.203 -25.547 -16.578 1 94.69 69 LEU A C 1
ATOM 549 O O . LEU A 1 69 ? 9.953 -26.516 -16.391 1 94.69 69 LEU A O 1
ATOM 553 N N . TYR A 1 70 ? 7.934 -25.594 -16.281 1 93.06 70 TYR A N 1
ATOM 554 C CA . TYR A 1 70 ? 7.32 -26.781 -15.711 1 93.06 70 TYR A CA 1
ATOM 555 C C . TYR A 1 70 ? 7.195 -27.891 -16.75 1 93.06 70 TYR A C 1
ATOM 557 O O . TYR A 1 70 ? 7.066 -29.062 -16.406 1 93.06 70 TYR A O 1
ATOM 565 N N . PHE A 1 71 ? 7.293 -27.484 -18 1 89.62 71 PHE A N 1
ATOM 566 C CA . PHE A 1 71 ? 7.051 -28.469 -19.047 1 89.62 71 PHE A CA 1
ATOM 567 C C . PHE A 1 71 ? 8.32 -28.719 -19.844 1 89.62 71 PHE A C 1
ATOM 569 O O . PHE A 1 71 ? 8.281 -29.422 -20.875 1 89.62 71 PHE A O 1
ATOM 576 N N . GLU A 1 72 ? 9.359 -28.109 -19.359 1 88.5 72 GLU A N 1
ATOM 577 C CA . GLU A 1 72 ? 10.656 -28.344 -20 1 88.5 72 GLU A CA 1
ATOM 578 C C . GLU A 1 72 ? 11.219 -29.703 -19.594 1 88.5 72 GLU A C 1
ATOM 580 O O . GLU A 1 72 ? 11.961 -30.328 -20.359 1 88.5 72 GLU A O 1
ATOM 585 N N . ASP A 1 73 ? 11.023 -30.078 -18.375 1 83.5 73 ASP A N 1
ATOM 586 C CA . ASP A 1 73 ? 11.477 -31.375 -17.891 1 83.5 73 ASP A CA 1
ATOM 587 C C . ASP A 1 73 ? 10.406 -32.062 -17.047 1 83.5 73 ASP A C 1
ATOM 589 O O . ASP A 1 73 ? 9.461 -31.406 -16.594 1 83.5 73 ASP A O 1
ATOM 593 N N . ALA A 1 74 ? 10.602 -33.375 -16.938 1 83.5 74 ALA A N 1
ATOM 594 C CA . ALA A 1 74 ? 9.586 -34.188 -16.281 1 83.5 74 ALA A CA 1
ATOM 595 C C . ALA A 1 74 ? 9.539 -33.906 -14.789 1 83.5 74 ALA A C 1
ATOM 597 O O . ALA A 1 74 ? 8.508 -34.094 -14.141 1 83.5 74 ALA A O 1
ATOM 598 N N . SER A 1 75 ? 10.594 -33.375 -14.234 1 86.5 75 SER A N 1
ATOM 599 C CA . SER A 1 75 ? 10.664 -33.188 -12.789 1 86.5 75 SER A CA 1
ATOM 600 C C . SER A 1 75 ? 9.977 -31.891 -12.383 1 86.5 75 SER A C 1
ATOM 602 O O . SER A 1 75 ? 9.484 -31.766 -11.258 1 86.5 75 SER A O 1
ATOM 604 N N . GLY A 1 76 ? 9.906 -30.906 -13.25 1 90.56 76 GLY A N 1
ATOM 605 C CA . GLY A 1 76 ? 9.344 -29.609 -12.969 1 90.56 76 GLY A CA 1
ATOM 606 C C . GLY A 1 76 ? 10.18 -28.797 -12 1 90.56 76 GLY A C 1
ATOM 607 O O . GLY A 1 76 ? 9.688 -27.828 -11.414 1 90.56 76 GLY A O 1
ATOM 608 N N . ILE A 1 77 ? 11.383 -29.281 -11.742 1 93.5 77 ILE A N 1
ATOM 609 C CA . ILE A 1 77 ? 12.219 -28.672 -10.711 1 93.5 77 ILE A CA 1
ATOM 610 C C . ILE A 1 77 ? 12.562 -27.234 -11.109 1 93.5 77 ILE A C 1
ATOM 612 O O . ILE A 1 77 ? 12.531 -26.328 -10.266 1 93.5 77 ILE A O 1
ATOM 616 N N . LYS A 1 78 ? 12.836 -27.062 -12.352 1 94.81 78 LYS A N 1
ATOM 617 C CA . LYS A 1 78 ? 13.172 -25.719 -12.812 1 94.81 78 LYS A CA 1
ATOM 618 C C . LYS A 1 78 ? 12.016 -24.75 -12.578 1 94.81 78 LYS A C 1
ATOM 620 O O . LYS A 1 78 ? 12.227 -23.625 -12.133 1 94.81 78 LYS A O 1
ATOM 625 N N . GLY A 1 79 ? 10.766 -25.125 -12.867 1 96 79 GLY A N 1
ATOM 626 C CA . GLY A 1 79 ? 9.586 -24.328 -12.594 1 96 79 GLY A CA 1
ATOM 627 C C . GLY A 1 79 ? 9.391 -24.016 -11.125 1 96 79 GLY A C 1
ATOM 628 O O . GLY A 1 79 ? 9.125 -22.875 -10.75 1 96 79 GLY A O 1
ATOM 629 N N . LYS A 1 80 ? 9.625 -25 -10.328 1 96.69 80 LYS A N 1
ATOM 630 C CA . LYS A 1 80 ? 9.453 -24.844 -8.891 1 96.69 80 LYS A CA 1
ATOM 631 C C . LYS A 1 80 ? 10.484 -23.875 -8.312 1 96.69 80 LYS A C 1
ATOM 633 O O . LYS A 1 80 ? 10.148 -23.062 -7.453 1 96.69 80 LYS A O 1
ATOM 638 N N . GLU A 1 81 ? 11.703 -23.984 -8.805 1 96.94 81 GLU A N 1
ATOM 639 C CA . GLU A 1 81 ? 12.758 -23.094 -8.328 1 96.94 81 GLU A CA 1
ATOM 640 C C . GLU A 1 81 ? 12.461 -21.641 -8.695 1 96.94 81 GLU A C 1
ATOM 642 O O . GLU A 1 81 ? 12.695 -20.734 -7.887 1 96.94 81 GLU A O 1
ATOM 647 N N . LYS A 1 82 ? 11.977 -21.484 -9.828 1 97.44 82 LYS A N 1
ATOM 648 C CA . LYS A 1 82 ? 11.641 -20.125 -10.25 1 97.44 82 LYS A CA 1
ATOM 649 C C . LYS A 1 82 ? 10.469 -19.578 -9.438 1 97.44 82 LYS A C 1
ATOM 651 O O . LYS A 1 82 ? 10.453 -18.406 -9.086 1 97.44 82 LYS A O 1
ATOM 656 N N . VAL A 1 83 ? 9.477 -20.359 -9.172 1 97.88 83 VAL A N 1
ATOM 657 C CA . VAL A 1 83 ? 8.359 -19.953 -8.336 1 97.88 83 VAL A CA 1
ATOM 658 C C . VAL A 1 83 ? 8.867 -19.562 -6.945 1 97.88 83 VAL A C 1
ATOM 660 O O . VAL A 1 83 ? 8.453 -18.547 -6.387 1 97.88 83 VAL A O 1
ATOM 663 N N . LEU A 1 84 ? 9.773 -20.344 -6.438 1 98.12 84 LEU A N 1
ATOM 664 C CA . LEU A 1 84 ? 10.359 -20.031 -5.137 1 98.12 84 LEU A CA 1
ATOM 665 C C . LEU A 1 84 ? 11.008 -18.656 -5.137 1 98.12 84 LEU A C 1
ATOM 667 O O . LEU A 1 84 ? 10.828 -17.875 -4.199 1 98.12 84 LEU A O 1
ATOM 671 N N . GLU A 1 85 ? 11.695 -18.438 -6.176 1 98.25 85 GLU A N 1
ATOM 672 C CA . GLU A 1 85 ? 12.336 -17.125 -6.312 1 98.25 85 GLU A CA 1
ATOM 673 C C . GLU A 1 85 ? 11.312 -16 -6.301 1 98.25 85 GLU A C 1
ATOM 675 O O . GLU A 1 85 ? 11.523 -14.969 -5.664 1 98.25 85 GLU A O 1
ATOM 680 N N . ILE A 1 86 ? 10.258 -16.172 -6.969 1 98.25 86 ILE A N 1
ATOM 681 C CA . ILE A 1 86 ? 9.195 -15.172 -7.055 1 98.25 86 ILE A CA 1
ATOM 682 C C . ILE A 1 86 ? 8.578 -14.953 -5.676 1 98.25 86 ILE A C 1
ATOM 684 O O . ILE A 1 86 ? 8.422 -13.812 -5.234 1 98.25 86 ILE A O 1
ATOM 688 N N . LEU A 1 87 ? 8.297 -15.984 -5.008 1 98.44 87 LEU A N 1
ATOM 689 C CA . LEU A 1 87 ? 7.691 -15.914 -3.682 1 98.44 87 LEU A CA 1
ATOM 690 C C . LEU A 1 87 ? 8.625 -15.219 -2.693 1 98.44 87 LEU A C 1
ATOM 692 O O . LEU A 1 87 ? 8.18 -14.438 -1.856 1 98.44 87 LEU A O 1
ATOM 696 N N . GLN A 1 88 ? 9.898 -15.492 -2.801 1 98.69 88 GLN A N 1
ATOM 697 C CA . GLN A 1 88 ? 10.883 -14.867 -1.922 1 98.69 88 GLN A CA 1
ATOM 698 C C . GLN A 1 88 ? 10.984 -13.367 -2.18 1 98.69 88 GLN A C 1
ATOM 700 O O . GLN A 1 88 ? 11.141 -12.586 -1.244 1 98.69 88 GLN A O 1
ATOM 705 N N . THR A 1 89 ? 10.906 -13.078 -3.398 1 98.5 89 THR A N 1
ATOM 706 C CA . THR A 1 89 ? 10.906 -11.664 -3.754 1 98.5 89 THR A CA 1
ATOM 707 C C . THR A 1 89 ? 9.656 -10.977 -3.217 1 98.5 89 THR A C 1
ATOM 709 O O . THR A 1 89 ? 9.734 -9.867 -2.684 1 98.5 89 THR A O 1
ATOM 712 N N . GLN A 1 90 ? 8.508 -11.57 -3.324 1 98.12 90 GLN A N 1
ATOM 713 C CA . GLN A 1 90 ? 7.273 -11.031 -2.766 1 98.12 90 GLN A CA 1
ATOM 714 C C . GLN A 1 90 ? 7.379 -10.867 -1.252 1 98.12 90 GLN A C 1
ATOM 716 O O . GLN A 1 90 ? 6.918 -9.867 -0.699 1 98.12 90 GLN A O 1
ATOM 721 N N . LEU A 1 91 ? 7.992 -11.789 -0.639 1 98.56 91 LEU A N 1
ATOM 722 C CA . LEU A 1 91 ? 8.156 -11.734 0.81 1 98.56 91 LEU A CA 1
ATOM 723 C C . LEU A 1 91 ? 9.039 -10.555 1.209 1 98.56 91 LEU A C 1
ATOM 725 O O . LEU A 1 91 ? 8.75 -9.852 2.176 1 98.56 91 LEU A O 1
ATOM 729 N N . LYS A 1 92 ? 10.094 -10.422 0.438 1 98.69 92 LYS A N 1
ATOM 730 C CA . LYS A 1 92 ? 10.984 -9.297 0.702 1 98.69 92 LYS A CA 1
ATOM 731 C C . LYS A 1 92 ? 10.242 -7.969 0.574 1 98.69 92 LYS A C 1
ATOM 733 O O . LYS A 1 92 ? 10.406 -7.078 1.411 1 98.69 92 LYS A O 1
ATOM 738 N N . ARG A 1 93 ? 9.461 -7.879 -0.383 1 98.25 93 ARG A N 1
ATOM 739 C CA . ARG A 1 93 ? 8.664 -6.676 -0.602 1 98.25 93 ARG A CA 1
ATOM 740 C C . ARG A 1 93 ? 7.648 -6.477 0.517 1 98.25 93 ARG A C 1
ATOM 742 O O . ARG A 1 93 ? 7.484 -5.367 1.024 1 98.25 93 ARG A O 1
ATOM 749 N N . ALA A 1 94 ? 6.965 -7.5 0.869 1 98.19 94 ALA A N 1
ATOM 750 C CA . ALA A 1 94 ? 5.992 -7.438 1.955 1 98.19 94 ALA A CA 1
ATOM 751 C C . ALA A 1 94 ? 6.652 -6.996 3.258 1 98.19 94 ALA A C 1
ATOM 753 O O . ALA A 1 94 ? 6.098 -6.176 3.994 1 98.19 94 ALA A O 1
ATOM 754 N N . ASN A 1 95 ? 7.859 -7.492 3.494 1 98.69 95 ASN A N 1
ATOM 755 C CA . ASN A 1 95 ? 8.586 -7.129 4.703 1 98.69 95 ASN A CA 1
ATOM 756 C C . ASN A 1 95 ? 8.969 -5.648 4.703 1 98.69 95 ASN A C 1
ATOM 758 O O . ASN A 1 95 ? 8.875 -4.98 5.734 1 98.69 95 ASN A O 1
ATOM 762 N N . ALA A 1 96 ? 9.391 -5.223 3.572 1 98.62 96 ALA A N 1
ATOM 763 C CA . ALA A 1 96 ? 9.727 -3.807 3.451 1 98.62 96 ALA A CA 1
ATOM 764 C C . ALA A 1 96 ? 8.5 -2.928 3.686 1 98.62 96 ALA A C 1
ATOM 766 O O . ALA A 1 96 ? 8.578 -1.927 4.402 1 98.62 96 ALA A O 1
ATOM 767 N N . GLN A 1 97 ? 7.395 -3.322 3.133 1 98.44 97 GLN A N 1
ATOM 768 C CA . GLN A 1 97 ? 6.156 -2.572 3.309 1 98.44 97 GLN A CA 1
ATOM 769 C C . GLN A 1 97 ? 5.703 -2.59 4.766 1 98.44 97 GLN A C 1
ATOM 771 O O . GLN A 1 97 ? 5.258 -1.57 5.293 1 98.44 97 GLN A O 1
ATOM 776 N N . LEU A 1 98 ? 5.82 -3.689 5.363 1 98.5 98 LEU A N 1
ATOM 777 C CA . LEU A 1 98 ? 5.441 -3.826 6.766 1 98.5 98 LEU A CA 1
ATOM 778 C C . LEU A 1 98 ? 6.285 -2.914 7.648 1 98.5 98 LEU A C 1
ATOM 780 O O . LEU A 1 98 ? 5.766 -2.279 8.57 1 98.5 98 LEU A O 1
ATOM 784 N N . HIS A 1 99 ? 7.566 -2.885 7.336 1 98.5 99 HIS A N 1
ATOM 785 C CA . HIS A 1 99 ? 8.469 -2.031 8.102 1 98.5 99 HIS A CA 1
ATOM 786 C C . HIS A 1 99 ? 8.078 -0.562 7.969 1 98.5 99 HIS A C 1
ATOM 788 O O . HIS A 1 99 ? 8.008 0.156 8.969 1 98.5 99 HIS A O 1
ATOM 794 N N . GLU A 1 100 ? 7.809 -0.188 6.785 1 98.19 100 GLU A N 1
ATOM 795 C CA . GLU A 1 100 ? 7.422 1.196 6.523 1 98.19 100 GLU A CA 1
ATOM 796 C C . GLU A 1 100 ? 6.098 1.538 7.203 1 98.19 100 GLU A C 1
ATOM 798 O O . GLU A 1 100 ? 5.961 2.604 7.805 1 98.19 100 GLU A O 1
ATOM 803 N N . LEU A 1 101 ? 5.18 0.661 7.152 1 98 101 LEU A N 1
ATOM 804 C CA . LEU A 1 101 ? 3.854 0.888 7.719 1 98 101 LEU A CA 1
ATOM 805 C C . LEU A 1 101 ? 3.91 0.923 9.242 1 98 101 LEU A C 1
ATOM 807 O O . LEU A 1 101 ? 3.186 1.694 9.875 1 98 101 LEU A O 1
ATOM 811 N N . THR A 1 102 ? 4.789 0.143 9.781 1 98.56 102 THR A N 1
ATOM 812 C CA . THR A 1 102 ? 4.941 0.117 11.234 1 98.56 102 THR A CA 1
ATOM 813 C C . THR A 1 102 ? 5.547 1.424 11.734 1 98.56 102 THR A C 1
ATOM 815 O O . THR A 1 102 ? 5.098 1.975 12.742 1 98.56 102 THR A O 1
ATOM 818 N N . ALA A 1 103 ? 6.523 1.902 10.984 1 98.19 103 ALA A N 1
ATOM 819 C CA . ALA A 1 103 ? 7.109 3.193 11.328 1 98.19 103 ALA A CA 1
ATOM 820 C C . ALA A 1 103 ? 6.078 4.312 11.219 1 98.19 103 ALA A C 1
ATOM 822 O O . ALA A 1 103 ? 5.992 5.176 12.102 1 98.19 103 ALA A O 1
ATOM 823 N N . PHE A 1 104 ? 5.316 4.266 10.227 1 97.56 104 PHE A N 1
ATOM 824 C CA . PHE A 1 104 ? 4.262 5.25 10.016 1 97.56 104 PHE A CA 1
ATOM 825 C C . PHE A 1 104 ? 3.234 5.195 11.141 1 97.56 104 PHE A C 1
ATOM 827 O O . PHE A 1 104 ? 2.842 6.23 11.68 1 97.56 104 PHE A O 1
ATOM 834 N N . LYS A 1 105 ? 2.807 4.035 11.508 1 98.38 105 LYS A N 1
ATOM 835 C CA . LYS A 1 105 ? 1.866 3.848 12.609 1 98.38 105 LYS A CA 1
ATOM 836 C C . LYS A 1 105 ? 2.402 4.457 13.898 1 98.38 105 LYS A C 1
ATOM 838 O O . LYS A 1 105 ? 1.667 5.133 14.625 1 98.38 105 LYS A O 1
ATOM 843 N N . GLN A 1 106 ? 3.621 4.223 14.164 1 98.38 106 GLN A N 1
ATOM 844 C CA . GLN A 1 106 ? 4.23 4.762 15.375 1 98.38 106 GLN A CA 1
ATOM 845 C C . GLN A 1 106 ? 4.23 6.289 15.359 1 98.38 106 GLN A C 1
ATOM 847 O O . GLN A 1 106 ? 3.928 6.926 16.375 1 98.38 106 GLN A O 1
ATOM 852 N N . ASP A 1 107 ? 4.582 6.855 14.219 1 97.75 107 ASP A N 1
ATOM 853 C CA . ASP A 1 107 ? 4.539 8.305 14.078 1 97.75 107 ASP A CA 1
ATOM 854 C C . ASP A 1 107 ? 3.137 8.844 14.344 1 97.75 107 ASP A C 1
ATOM 856 O O . ASP A 1 107 ? 2.971 9.852 15.031 1 97.75 107 ASP A O 1
ATOM 860 N N . LEU A 1 108 ? 2.168 8.18 13.812 1 98.19 108 LEU A N 1
ATOM 861 C CA . LEU A 1 108 ? 0.78 8.586 14 1 98.19 108 LEU A CA 1
ATOM 862 C C . LEU A 1 108 ? 0.395 8.555 15.477 1 98.19 108 LEU A C 1
ATOM 864 O O . LEU A 1 108 ? -0.226 9.492 15.977 1 98.19 108 LEU A O 1
ATOM 868 N N . GLU A 1 109 ? 0.773 7.539 16.125 1 98.62 109 GLU A N 1
ATOM 869 C CA . GLU A 1 109 ? 0.449 7.395 17.531 1 98.62 109 GLU A CA 1
ATOM 870 C C . GLU A 1 109 ? 1.098 8.5 18.359 1 98.62 109 GLU A C 1
ATOM 872 O O . GLU A 1 109 ? 0.471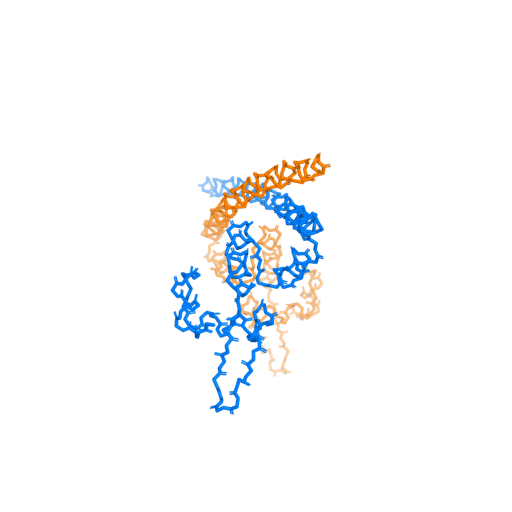 9.047 19.266 1 98.62 109 GLU A O 1
ATOM 877 N N . ASN A 1 110 ? 2.342 8.805 18.016 1 98.19 110 ASN A N 1
ATOM 878 C CA . ASN A 1 110 ? 3.023 9.906 18.703 1 98.19 110 ASN A CA 1
ATOM 879 C C . ASN A 1 110 ? 2.316 11.234 18.453 1 98.19 110 ASN A C 1
ATOM 881 O O . ASN A 1 110 ? 2.135 12.031 19.375 1 98.19 110 ASN A O 1
ATOM 885 N N . ASN A 1 111 ? 1.923 11.469 17.281 1 97.62 111 ASN A N 1
ATOM 886 C CA . ASN A 1 111 ? 1.244 12.711 16.922 1 97.62 111 ASN A CA 1
ATOM 887 C C . ASN A 1 111 ? -0.122 12.82 17.594 1 97.62 111 ASN A C 1
ATOM 889 O O . ASN A 1 111 ? -0.521 13.898 18.031 1 97.62 111 ASN A O 1
ATOM 893 N N . ILE A 1 112 ? -0.791 11.75 17.672 1 98.31 112 ILE A N 1
ATOM 894 C CA . ILE A 1 112 ? -2.094 11.719 18.328 1 98.31 112 ILE A CA 1
ATOM 895 C C . ILE A 1 112 ? -1.938 12.055 19.797 1 98.31 112 ILE A C 1
ATOM 897 O O . ILE A 1 112 ? -2.697 12.859 20.344 1 98.31 112 ILE A O 1
ATOM 901 N N . ALA A 1 113 ? -0.958 11.492 20.438 1 98.06 113 ALA A N 1
ATOM 902 C CA . ALA A 1 113 ? -0.691 11.781 21.844 1 98.06 113 ALA A CA 1
ATOM 903 C C . ALA A 1 113 ? -0.387 13.266 22.047 1 98.06 113 ALA A C 1
ATOM 905 O O . ALA A 1 113 ? -0.888 13.883 22.984 1 98.06 113 ALA A O 1
ATOM 906 N N . ARG A 1 114 ? 0.401 13.758 21.219 1 95.56 114 ARG A N 1
ATOM 907 C CA . ARG A 1 114 ? 0.736 15.18 21.297 1 95.56 114 ARG A CA 1
ATOM 908 C C . ARG A 1 114 ? -0.509 16.047 21.141 1 95.56 114 ARG A C 1
ATOM 910 O O . ARG A 1 114 ? -0.696 17.016 21.891 1 95.56 114 ARG A O 1
ATOM 917 N N . MET A 1 115 ? -1.33 15.688 20.203 1 96.06 115 MET A N 1
ATOM 918 C CA . MET A 1 115 ? -2.547 16.453 19.969 1 96.06 115 MET A CA 1
ATOM 919 C C . MET A 1 115 ? -3.475 16.391 21.188 1 96.06 115 MET A C 1
ATOM 921 O O . MET A 1 115 ? -4.07 17.391 21.562 1 96.06 115 MET A O 1
ATOM 925 N N . HIS A 1 116 ? -3.604 15.273 21.766 1 97 116 HIS A N 1
ATOM 926 C CA . HIS A 1 116 ? -4.406 15.133 22.969 1 97 116 HIS A CA 1
ATOM 927 C C . HIS A 1 116 ? -3.914 16.062 24.078 1 97 116 HIS A C 1
ATOM 929 O O . HIS A 1 116 ? -4.715 16.719 24.734 1 97 116 HIS A O 1
ATOM 935 N N . ALA A 1 117 ? -2.619 16.125 24.25 1 96 117 ALA A N 1
ATOM 936 C CA . ALA A 1 117 ? -2.027 16.984 25.266 1 96 117 ALA A CA 1
ATOM 937 C C . ALA A 1 117 ? -2.312 18.453 24.984 1 96 117 ALA A C 1
ATOM 939 O O . ALA A 1 117 ? -2.65 19.219 25.891 1 96 117 ALA A O 1
ATOM 940 N N . LEU A 1 118 ? -2.223 18.797 23.781 1 93.12 118 LEU A N 1
ATOM 941 C CA . LEU A 1 118 ? -2.451 20.172 23.375 1 93.12 118 LEU A CA 1
ATOM 942 C C . LEU A 1 118 ? -3.91 20.562 23.594 1 93.12 118 LEU A C 1
ATOM 944 O O . LEU A 1 118 ? -4.199 21.672 24.062 1 93.12 118 LEU A O 1
ATOM 948 N N . ILE A 1 119 ? -4.785 19.688 23.266 1 95.44 119 ILE A N 1
ATOM 949 C CA . ILE A 1 119 ? -6.211 19.953 23.422 1 95.44 119 ILE A CA 1
ATOM 950 C C . ILE A 1 119 ? -6.543 20.078 24.906 1 95.44 119 ILE A C 1
ATOM 952 O O . ILE A 1 119 ? -7.277 20.984 25.312 1 95.44 119 ILE A O 1
ATOM 956 N N . ALA A 1 120 ? -6.012 19.266 25.719 1 95.12 120 ALA A N 1
ATOM 957 C CA . ALA A 1 120 ? -6.246 19.297 27.156 1 95.12 120 ALA A CA 1
ATOM 958 C C . ALA A 1 120 ? -5.754 20.609 27.766 1 95.12 120 ALA A C 1
ATOM 960 O O . ALA A 1 120 ? -6.434 21.219 28.594 1 95.12 120 ALA A O 1
ATOM 961 N N . GLU A 1 121 ? -4.652 21.094 27.281 1 92.19 121 GLU A N 1
ATOM 962 C CA . GLU A 1 121 ? -4.082 22.344 27.781 1 92.19 121 GLU A CA 1
ATOM 963 C C . GLU A 1 121 ? -4.945 23.531 27.375 1 92.19 121 GLU A C 1
ATOM 965 O O . GLU A 1 121 ? -5.137 24.469 28.156 1 92.19 121 GLU A O 1
ATOM 970 N N . ALA A 1 122 ? -5.461 23.453 26.203 1 88.25 122 ALA A N 1
ATOM 971 C CA . ALA A 1 122 ? -6.285 24.547 25.688 1 88.25 122 ALA A CA 1
ATOM 972 C C . ALA A 1 122 ? -7.625 24.625 26.422 1 88.25 122 ALA A C 1
ATOM 974 O O . ALA A 1 122 ? -8.188 25.703 26.594 1 88.25 122 ALA A O 1
ATOM 975 N N . LYS A 1 123 ? -8.102 23.547 26.828 1 89.75 123 LYS A N 1
ATOM 976 C CA . LYS A 1 123 ? -9.383 23.5 27.516 1 89.75 123 LYS A CA 1
ATOM 977 C C . LYS A 1 123 ? -9.242 23.953 28.969 1 89.75 123 LYS A C 1
ATOM 979 O O . LYS A 1 123 ? -10.219 24.391 29.578 1 89.75 123 LYS A O 1
ATOM 984 N N . ARG A 1 124 ? -8.125 23.875 29.5 1 86.81 124 ARG A N 1
ATOM 985 C CA . ARG A 1 124 ? -7.875 24.312 30.875 1 86.81 124 ARG A CA 1
ATOM 986 C C . ARG A 1 124 ? -7.738 25.828 30.938 1 86.81 124 ARG A C 1
ATOM 988 O O . ARG A 1 124 ? -8.023 26.438 31.984 1 86.81 124 ARG A O 1
ATOM 995 N N . LYS A 1 125 ? -7.477 26.547 29.938 1 74.62 125 LYS A N 1
ATOM 996 C CA . LYS A 1 125 ? -7.336 28 29.953 1 74.62 125 LYS A CA 1
ATOM 997 C C . LYS A 1 125 ? -8.656 28.672 29.594 1 74.62 125 LYS A C 1
ATOM 999 O O . LYS A 1 125 ? -9.023 29.672 30.203 1 74.62 125 LYS A O 1
ATOM 1004 N N . MET B 1 1 ? 2.264 43.312 3.516 1 87.94 1 MET B N 1
ATOM 1005 C CA . MET B 1 1 ? 3.545 42.781 3.086 1 87.94 1 MET B CA 1
ATOM 1006 C C . MET B 1 1 ? 3.459 42.25 1.657 1 87.94 1 MET B C 1
ATOM 1008 O O . MET B 1 1 ? 2.418 41.719 1.242 1 87.94 1 MET B O 1
ATOM 1012 N N . GLN B 1 2 ? 4.539 42.406 0.935 1 89.19 2 GLN B N 1
ATOM 1013 C CA . GLN B 1 2 ? 4.605 41.812 -0.397 1 89.19 2 GLN B CA 1
ATOM 1014 C C . GLN B 1 2 ? 5.07 40.375 -0.331 1 89.19 2 GLN B C 1
ATOM 1016 O O . GLN B 1 2 ? 5.48 39.875 0.729 1 89.19 2 GLN B O 1
ATOM 1021 N N . ILE B 1 3 ? 4.934 39.75 -1.54 1 90.94 3 ILE B N 1
ATOM 1022 C CA . ILE B 1 3 ? 5.172 38.312 -1.576 1 90.94 3 ILE B CA 1
ATOM 1023 C C . ILE B 1 3 ? 6.605 38.031 -1.144 1 90.94 3 ILE B C 1
ATOM 1025 O O . ILE B 1 3 ? 6.875 37 -0.519 1 90.94 3 ILE B O 1
ATOM 1029 N N . GLY B 1 4 ? 7.512 38.875 -1.464 1 93.12 4 GLY B N 1
ATOM 1030 C CA . GLY B 1 4 ? 8.898 38.688 -1.055 1 93.12 4 GLY B CA 1
ATOM 1031 C C . GLY B 1 4 ? 9.078 38.656 0.451 1 93.12 4 GLY B C 1
ATOM 1032 O O . GLY B 1 4 ? 9.75 37.781 0.991 1 93.12 4 GLY B O 1
ATOM 1033 N N . GLU B 1 5 ? 8.5 39.594 1.072 1 94.12 5 GLU B N 1
ATOM 1034 C CA . GLU B 1 5 ? 8.57 39.656 2.529 1 94.12 5 GLU B CA 1
ATOM 1035 C C . GLU B 1 5 ? 7.859 38.469 3.174 1 94.12 5 GLU B C 1
ATOM 1037 O O . GLU B 1 5 ? 8.352 37.906 4.152 1 94.12 5 GLU B O 1
ATOM 1042 N N . LEU B 1 6 ? 6.738 38.156 2.623 1 94.19 6 LEU B N 1
ATOM 1043 C CA . LEU B 1 6 ? 5.992 37.031 3.123 1 94.19 6 LEU B CA 1
ATOM 1044 C C . LEU B 1 6 ? 6.824 35.75 3.021 1 94.19 6 LEU B C 1
ATOM 1046 O O . LEU B 1 6 ? 6.879 34.969 3.971 1 94.19 6 LEU B O 1
ATOM 1050 N N . SER B 1 7 ? 7.48 35.594 1.879 1 96 7 SER B N 1
ATOM 1051 C CA . SER B 1 7 ? 8.344 34.438 1.635 1 96 7 SER B CA 1
ATOM 1052 C C . SER B 1 7 ? 9.453 34.344 2.678 1 96 7 SER B C 1
ATOM 1054 O O . SER B 1 7 ? 9.688 33.281 3.254 1 96 7 SER B O 1
ATOM 1056 N N . GLU B 1 8 ? 10.039 35.438 2.971 1 95.69 8 GLU B N 1
ATOM 1057 C CA . GLU B 1 8 ? 11.148 35.469 3.918 1 95.69 8 GLU B CA 1
ATOM 1058 C C . GLU B 1 8 ? 10.68 35.188 5.34 1 95.69 8 GLU B C 1
ATOM 1060 O O . GLU B 1 8 ? 11.297 34.406 6.055 1 95.69 8 GLU B O 1
ATOM 1065 N N . ARG B 1 9 ? 9.648 35.719 5.684 1 94.69 9 ARG B N 1
ATOM 1066 C CA . ARG B 1 9 ? 9.141 35.562 7.043 1 94.69 9 ARG B 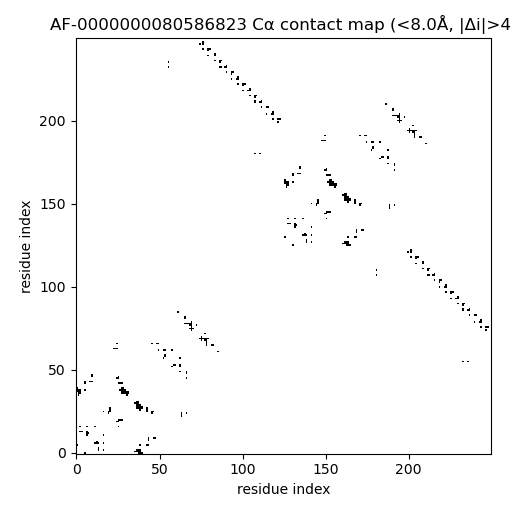CA 1
ATOM 1067 C C . ARG B 1 9 ? 8.656 34.156 7.297 1 94.69 9 ARG B C 1
ATOM 1069 O O . ARG B 1 9 ? 8.836 33.625 8.391 1 94.69 9 ARG B O 1
ATOM 1076 N N . ALA B 1 10 ? 8.039 33.562 6.332 1 94.94 10 ALA B N 1
ATOM 1077 C CA . ALA B 1 10 ? 7.438 32.25 6.508 1 94.94 10 ALA B CA 1
ATOM 1078 C C . ALA B 1 10 ? 8.43 31.141 6.156 1 94.94 10 ALA B C 1
ATOM 1080 O O . ALA B 1 10 ? 8.211 29.969 6.488 1 94.94 10 ALA B O 1
ATOM 1081 N N . GLY B 1 11 ? 9.5 31.484 5.461 1 95.56 11 GLY B N 1
ATOM 1082 C CA . GLY B 1 11 ? 10.469 30.484 5.035 1 95.56 11 GLY B CA 1
ATOM 1083 C C . GLY B 1 11 ? 9.953 29.578 3.93 1 95.56 11 GLY B C 1
ATOM 1084 O O . GLY B 1 11 ? 10.227 28.375 3.922 1 95.56 11 GLY B O 1
ATOM 1085 N N . VAL B 1 12 ? 9.102 30.188 3.127 1 95.25 12 VAL B N 1
ATOM 1086 C CA . VAL B 1 12 ? 8.5 29.453 2.02 1 95.25 12 VAL B CA 1
ATOM 1087 C C . VAL B 1 12 ? 8.734 30.203 0.712 1 95.25 12 VAL B C 1
ATOM 1089 O O . VAL B 1 12 ? 8.734 31.438 0.688 1 95.25 12 VAL B O 1
ATOM 1092 N N . SER B 1 13 ? 8.844 29.5 -0.284 1 96.44 13 SER B N 1
ATOM 1093 C CA . SER B 1 13 ? 9.148 30.141 -1.562 1 96.44 13 SER B CA 1
ATOM 1094 C C . SER B 1 13 ? 7.922 30.844 -2.125 1 96.44 13 SER B C 1
ATOM 1096 O O . SER B 1 13 ? 6.789 30.531 -1.758 1 96.44 13 SER B O 1
ATOM 1098 N N . HIS B 1 14 ? 8.203 31.75 -3.088 1 94.88 14 HIS B N 1
ATOM 1099 C CA . HIS B 1 14 ? 7.117 32.438 -3.793 1 94.88 14 HIS B CA 1
ATOM 1100 C C . HIS B 1 14 ? 6.207 31.422 -4.488 1 94.88 14 HIS B C 1
ATOM 1102 O O . HIS B 1 14 ? 4.984 31.547 -4.434 1 94.88 14 HIS B O 1
ATOM 1108 N N . ARG B 1 15 ? 6.867 30.469 -5.117 1 95.31 15 ARG B N 1
ATOM 1109 C CA . ARG B 1 15 ? 6.133 29.438 -5.844 1 95.31 15 ARG B CA 1
ATOM 1110 C C . ARG B 1 15 ? 5.195 28.688 -4.914 1 95.31 15 ARG B C 1
ATOM 1112 O O . ARG B 1 15 ? 4.043 28.422 -5.262 1 95.31 15 ARG B O 1
ATOM 1119 N N . THR B 1 16 ? 5.684 28.391 -3.785 1 96.31 16 THR B N 1
ATOM 1120 C CA . THR B 1 16 ? 4.883 27.672 -2.807 1 96.31 16 THR B CA 1
ATOM 1121 C C . THR B 1 16 ? 3.703 28.516 -2.34 1 96.31 16 THR B C 1
ATOM 1123 O O . THR B 1 16 ? 2.588 28 -2.197 1 96.31 16 THR B O 1
ATOM 1126 N N . ILE B 1 17 ? 3.975 29.766 -2.121 1 95.06 17 ILE B N 1
ATOM 1127 C CA . ILE B 1 17 ? 2.912 30.672 -1.703 1 95.06 17 ILE B CA 1
ATOM 1128 C C . ILE B 1 17 ? 1.833 30.734 -2.781 1 95.06 17 ILE B C 1
ATOM 1130 O O . ILE B 1 17 ? 0.641 30.641 -2.48 1 95.06 17 ILE B O 1
ATOM 1134 N N . HIS B 1 18 ? 2.209 30.781 -4 1 92.88 18 HIS B N 1
ATOM 1135 C CA . HIS B 1 18 ? 1.259 30.812 -5.105 1 92.88 18 HIS B CA 1
ATOM 1136 C C . HIS B 1 18 ? 0.469 29.516 -5.195 1 92.88 18 HIS B C 1
ATOM 1138 O O . HIS B 1 18 ? -0.74 29.531 -5.438 1 92.88 18 HIS B O 1
ATOM 1144 N N . TYR B 1 19 ? 1.216 28.516 -4.996 1 94.94 19 TYR B N 1
ATOM 1145 C CA . TYR B 1 19 ? 0.558 27.219 -5.016 1 94.94 19 TYR B CA 1
ATOM 1146 C C . TYR B 1 19 ? -0.525 27.141 -3.947 1 94.94 19 TYR B C 1
ATOM 1148 O O . TYR B 1 19 ? -1.644 26.688 -4.219 1 94.94 19 TYR B O 1
ATOM 1156 N N . TYR B 1 20 ? -0.143 27.609 -2.777 1 95.69 20 TYR B N 1
ATOM 1157 C CA . TYR B 1 20 ? -1.089 27.578 -1.667 1 95.69 20 TYR B CA 1
ATOM 1158 C C . TYR B 1 20 ? -2.271 28.5 -1.925 1 95.69 20 TYR B C 1
ATOM 1160 O O . TYR B 1 20 ? -3.395 28.219 -1.499 1 95.69 20 TYR B O 1
ATOM 1168 N N . GLU B 1 21 ? -2.027 29.578 -2.602 1 91.31 21 GLU B N 1
ATOM 1169 C CA . GLU B 1 21 ? -3.107 30.484 -2.986 1 91.31 21 GLU B CA 1
ATOM 1170 C C . GLU B 1 21 ? -4.09 29.797 -3.932 1 91.31 21 GLU B C 1
ATOM 1172 O O . GLU B 1 21 ? -5.305 29.922 -3.773 1 91.31 21 GLU B O 1
ATOM 1177 N N . ARG B 1 22 ? -3.506 29.078 -4.828 1 91.88 22 ARG B N 1
ATOM 1178 C CA . ARG B 1 22 ? -4.34 28.375 -5.789 1 91.88 22 ARG B CA 1
ATOM 1179 C C . ARG B 1 22 ? -5.207 27.328 -5.094 1 91.88 22 ARG B C 1
ATOM 1181 O O . ARG B 1 22 ? -6.344 27.078 -5.508 1 91.88 22 ARG B O 1
ATOM 1188 N N . LEU B 1 23 ? -4.699 26.781 -4.004 1 93.38 23 LEU B N 1
ATOM 1189 C CA . LEU B 1 23 ? -5.422 25.75 -3.266 1 93.38 23 LEU B CA 1
ATOM 1190 C C . LEU B 1 23 ? -6.402 26.375 -2.277 1 93.38 23 LEU B C 1
ATOM 1192 O O . LEU B 1 23 ? -7.137 25.672 -1.592 1 93.38 23 LEU B O 1
ATOM 1196 N N . GLY B 1 24 ? -6.309 27.656 -2.186 1 90.25 24 GLY B N 1
ATOM 1197 C CA . GLY B 1 24 ? -7.207 28.375 -1.29 1 90.25 24 GLY B CA 1
ATOM 1198 C C . GLY B 1 24 ? -6.742 28.359 0.154 1 90.25 24 GLY B C 1
ATOM 1199 O O . GLY B 1 24 ? -7.504 28.703 1.061 1 90.25 24 GLY B O 1
ATOM 1200 N N . LEU B 1 25 ? -5.504 28.031 0.393 1 94.44 25 LEU B N 1
ATOM 1201 C CA . LEU B 1 25 ? -4.953 27.922 1.74 1 94.44 25 LEU B CA 1
ATOM 1202 C C . LEU B 1 25 ? -4.484 29.281 2.248 1 94.44 25 LEU B C 1
ATOM 1204 O O . LEU B 1 25 ? -4.469 29.531 3.457 1 94.44 25 LEU B O 1
ATOM 1208 N N . VAL B 1 26 ? -4.031 30.156 1.29 1 92.06 26 VAL B N 1
ATOM 1209 C CA . VAL B 1 26 ? -3.594 31.516 1.592 1 92.06 26 VAL B CA 1
ATOM 1210 C C . VAL B 1 26 ? -4.293 32.5 0.659 1 92.06 26 VAL B C 1
ATOM 1212 O O . VAL B 1 26 ? -4.473 32.219 -0.529 1 92.06 26 VAL B O 1
ATOM 1215 N N . LYS B 1 27 ? -4.746 33.562 1.236 1 87.5 27 LYS B N 1
ATOM 1216 C CA . LYS B 1 27 ? -5.406 34.562 0.424 1 87.5 27 LYS B CA 1
ATOM 1217 C C . LYS B 1 27 ? -4.754 35.938 0.614 1 87.5 27 LYS B C 1
ATOM 1219 O O . LYS B 1 27 ? -4.488 36.344 1.744 1 87.5 27 LYS B O 1
ATOM 1224 N N . PRO B 1 28 ? -4.496 36.531 -0.504 1 84.62 28 PRO B N 1
ATOM 1225 C CA . PRO B 1 28 ? -4.02 37.906 -0.366 1 84.62 28 PRO B CA 1
ATOM 1226 C C . PRO B 1 28 ? -5.105 38.875 0.128 1 84.62 28 PRO B C 1
ATOM 1228 O O . PRO B 1 28 ? -6.297 38.625 -0.09 1 84.62 28 PRO B O 1
ATOM 1231 N N . THR B 1 29 ? -4.852 39.812 1.057 1 76.75 29 THR B N 1
ATOM 1232 C CA . THR B 1 29 ? -5.805 40.781 1.588 1 76.75 29 THR B CA 1
ATOM 1233 C C . THR B 1 29 ? -6.242 41.75 0.503 1 76.75 29 THR B C 1
ATOM 1235 O O . THR B 1 29 ? -7.414 42.125 0.437 1 76.75 29 THR B O 1
ATOM 1238 N N . GLU B 1 30 ? -5.355 42.5 0.023 1 71.94 30 GLU B N 1
ATOM 1239 C CA . GLU B 1 30 ? -5.723 43.562 -0.928 1 71.94 30 GLU B CA 1
ATOM 1240 C C . GLU B 1 30 ? -4.957 43.406 -2.238 1 71.94 30 GLU B C 1
ATOM 1242 O O . GLU B 1 30 ? -3.842 42.875 -2.252 1 71.94 30 GLU B O 1
ATOM 1247 N N . ARG B 1 31 ? -5.777 43.25 -3.355 1 64.19 31 ARG B N 1
ATOM 1248 C CA . ARG B 1 31 ? -5.105 43.562 -4.613 1 64.19 31 ARG B CA 1
ATOM 1249 C C . ARG B 1 31 ? -5.043 45.094 -4.836 1 64.19 31 ARG B C 1
ATOM 1251 O O . ARG B 1 31 ? -6.059 45.781 -4.746 1 64.19 31 ARG B O 1
ATOM 1258 N N . GLU B 1 32 ? -4.055 45.688 -4.297 1 55.69 32 GLU B N 1
ATOM 1259 C CA . GLU B 1 32 ? -4.07 47.094 -4.566 1 55.69 32 GLU B CA 1
ATOM 1260 C C . GLU B 1 32 ? -4 47.406 -6.062 1 55.69 32 GLU B C 1
ATOM 1262 O O . GLU B 1 32 ? -3.387 46.625 -6.816 1 55.69 32 GLU B O 1
ATOM 1267 N N . GLY B 1 33 ? -4.746 48.469 -6.348 1 54.66 33 GLY B N 1
ATOM 1268 C CA . GLY B 1 33 ? -4.941 49.094 -7.652 1 54.66 33 GLY B CA 1
ATOM 1269 C C . GLY B 1 33 ? -3.973 48.594 -8.703 1 54.66 33 GLY B C 1
ATOM 1270 O O . GLY B 1 33 ? -4.371 48.25 -9.82 1 54.66 33 GLY B O 1
ATOM 1271 N N . ALA B 1 34 ? -2.742 48.781 -8.57 1 58.44 34 ALA B N 1
ATOM 1272 C CA . ALA B 1 34 ? -1.775 48.562 -9.633 1 58.44 34 ALA B CA 1
ATOM 1273 C C . ALA B 1 34 ? -1.475 47.062 -9.773 1 58.44 34 ALA B C 1
ATOM 1275 O O . ALA B 1 34 ? -0.538 46.656 -10.469 1 58.44 34 ALA B O 1
ATOM 1276 N N . GLY B 1 35 ? -2.117 46.156 -9.109 1 63.53 35 GLY B N 1
ATOM 1277 C CA . GLY B 1 35 ? -1.955 44.75 -9.438 1 63.53 35 GLY B CA 1
ATOM 1278 C C . GLY B 1 35 ? -1.145 44 -8.406 1 63.53 35 GLY B C 1
ATOM 1279 O O . GLY B 1 35 ? -0.77 42.844 -8.633 1 63.53 35 GLY B O 1
ATOM 1280 N N . TYR B 1 36 ? -0.765 44.781 -7.324 1 71.38 36 TYR B N 1
ATOM 1281 C CA . TYR B 1 36 ? 0.129 44.031 -6.438 1 71.38 36 TYR B CA 1
ATOM 1282 C C . TYR B 1 36 ? -0.656 43.344 -5.34 1 71.38 36 TYR B C 1
ATOM 1284 O O . TYR B 1 36 ? -1.662 43.844 -4.852 1 71.38 36 TYR B O 1
ATOM 1292 N N . ARG B 1 37 ? -0.283 42.062 -5.145 1 79.94 37 ARG B N 1
ATOM 1293 C CA . ARG B 1 37 ? -0.819 41.281 -4.039 1 79.94 37 ARG B CA 1
ATOM 1294 C C . ARG B 1 37 ? -0.153 41.656 -2.721 1 79.94 37 ARG B C 1
ATOM 1296 O O . ARG B 1 37 ? 1.068 41.812 -2.66 1 79.94 37 ARG B O 1
ATOM 1303 N N . TYR B 1 38 ? -1.073 42.031 -1.711 1 86.94 38 TYR B N 1
ATOM 1304 C CA . TYR B 1 38 ? -0.584 42.281 -0.361 1 86.94 38 TYR B CA 1
ATOM 1305 C C . TYR B 1 38 ? -1.121 41.25 0.617 1 86.94 38 TYR B C 1
ATOM 1307 O O . TYR B 1 38 ? -2.242 40.75 0.459 1 86.94 38 TYR B O 1
ATOM 1315 N N . TYR B 1 39 ? -0.209 40.906 1.582 1 91.56 39 TYR B N 1
ATOM 1316 C CA . TYR B 1 39 ? -0.556 39.906 2.594 1 91.56 39 TYR B CA 1
ATOM 1317 C C . TYR B 1 39 ? -0.467 40.5 3.994 1 91.56 39 TYR B C 1
ATOM 1319 O O . TYR B 1 39 ? 0.38 41.375 4.258 1 91.56 39 TYR B O 1
ATOM 1327 N N . ASP B 1 40 ? -1.311 40.094 4.867 1 89.5 40 ASP B N 1
ATOM 1328 C CA . ASP B 1 40 ? -1.275 40.562 6.258 1 89.5 40 ASP B CA 1
ATOM 1329 C C . ASP B 1 40 ? -0.61 39.5 7.156 1 89.5 40 ASP B C 1
ATOM 1331 O O . ASP B 1 40 ? -0.087 38.5 6.668 1 89.5 40 ASP B O 1
ATOM 1335 N N . GLU B 1 41 ? -0.58 39.781 8.469 1 91.31 41 GLU B N 1
ATOM 1336 C CA . GLU B 1 41 ? 0.075 38.906 9.438 1 91.31 41 GLU B CA 1
ATOM 1337 C C . GLU B 1 41 ? -0.617 37.562 9.523 1 91.31 41 GLU B C 1
ATOM 1339 O O . GLU B 1 41 ? 0.014 36.562 9.852 1 91.31 41 GLU B O 1
ATOM 1344 N N . ILE B 1 42 ? -1.835 37.531 9.211 1 90.12 42 ILE B N 1
ATOM 1345 C CA . ILE B 1 42 ? -2.596 36.281 9.242 1 90.12 42 ILE B CA 1
ATOM 1346 C C . ILE B 1 42 ? -2.039 35.312 8.203 1 90.12 42 ILE B C 1
ATOM 1348 O O . ILE B 1 42 ? -2.008 34.094 8.438 1 90.12 42 ILE B O 1
ATOM 1352 N N . ALA B 1 43 ? -1.592 35.844 7.09 1 92.94 43 ALA B N 1
ATOM 1353 C CA . ALA B 1 43 ? -0.998 35.031 6.051 1 92.94 43 ALA B CA 1
ATOM 1354 C C . ALA B 1 43 ? 0.258 34.312 6.562 1 92.94 43 ALA B C 1
ATOM 1356 O O . ALA B 1 43 ? 0.487 33.156 6.262 1 92.94 43 ALA B O 1
ATOM 1357 N N . VAL B 1 44 ? 1.042 35 7.328 1 94.19 44 VAL B N 1
ATOM 1358 C CA . VAL B 1 44 ? 2.246 34.406 7.902 1 94.19 44 VAL B CA 1
ATOM 1359 C C . VAL B 1 44 ? 1.866 33.25 8.852 1 94.19 44 VAL B C 1
ATOM 1361 O O . VAL B 1 44 ? 2.414 32.156 8.758 1 94.19 44 VAL B O 1
ATOM 1364 N N . LYS B 1 45 ? 0.927 33.562 9.688 1 93.56 45 LYS B N 1
ATOM 1365 C CA . LYS B 1 45 ? 0.477 32.562 10.656 1 93.56 45 LYS B CA 1
ATOM 1366 C C . LYS B 1 45 ? -0.093 31.344 9.953 1 93.56 45 LYS B C 1
ATOM 1368 O O . LYS B 1 45 ? 0.132 30.203 10.383 1 93.56 45 LYS B O 1
ATOM 1373 N N . ARG B 1 46 ? -0.778 31.656 8.922 1 94.44 46 ARG B N 1
ATOM 1374 C CA . ARG B 1 46 ? -1.372 30.562 8.164 1 94.44 46 ARG B CA 1
ATOM 1375 C C . ARG B 1 46 ? -0.295 29.672 7.543 1 94.44 46 ARG B C 1
ATOM 1377 O O . ARG B 1 46 ? -0.375 28.453 7.613 1 94.44 46 ARG B O 1
ATOM 1384 N N . LEU B 1 47 ? 0.677 30.234 6.961 1 96.5 47 LEU B N 1
ATOM 1385 C CA . LEU B 1 47 ? 1.769 29.5 6.344 1 96.5 47 LEU B CA 1
ATOM 1386 C C . LEU B 1 47 ? 2.525 28.672 7.391 1 96.5 47 LEU B C 1
ATOM 1388 O O . LEU B 1 47 ? 2.906 27.531 7.137 1 96.5 47 LEU B O 1
ATOM 1392 N N . GLU B 1 48 ? 2.756 29.266 8.531 1 95.5 48 GLU B N 1
ATOM 1393 C CA . GLU B 1 48 ? 3.402 28.547 9.625 1 95.5 48 GLU B CA 1
ATOM 1394 C C . GLU B 1 48 ? 2.564 27.344 10.07 1 95.5 48 GLU B C 1
ATOM 1396 O O . GLU B 1 48 ? 3.105 26.266 10.352 1 95.5 48 GLU B O 1
ATOM 1401 N N . LYS B 1 49 ? 1.299 27.562 10.141 1 95.88 49 LYS B N 1
ATOM 1402 C CA . LYS B 1 49 ? 0.397 26.484 10.531 1 95.88 49 LYS B CA 1
ATOM 1403 C C . LYS B 1 49 ? 0.396 25.359 9.492 1 95.88 49 LYS B C 1
ATOM 1405 O O . LYS B 1 49 ? 0.409 24.188 9.852 1 95.88 49 LYS B O 1
ATOM 1410 N N . ILE B 1 50 ? 0.382 25.734 8.25 1 97.12 50 ILE B N 1
ATOM 1411 C CA . ILE B 1 50 ? 0.434 24.75 7.172 1 97.12 50 ILE B CA 1
ATOM 1412 C C . ILE B 1 50 ? 1.694 23.906 7.309 1 97.12 50 ILE B C 1
ATOM 1414 O O . ILE B 1 50 ? 1.635 22.672 7.219 1 97.12 50 ILE B O 1
ATOM 1418 N N . ALA B 1 51 ? 2.799 24.516 7.551 1 96 51 ALA B N 1
ATOM 1419 C CA . ALA B 1 51 ? 4.062 23.812 7.723 1 96 51 ALA B CA 1
ATOM 1420 C C . ALA B 1 51 ? 3.99 22.844 8.898 1 96 51 ALA B C 1
ATOM 1422 O O . ALA B 1 51 ? 4.461 21.703 8.812 1 96 51 ALA B O 1
ATOM 1423 N N . ALA B 1 52 ? 3.445 23.266 9.984 1 95.25 52 ALA B N 1
ATOM 1424 C CA . ALA B 1 52 ? 3.318 22.438 11.172 1 95.25 52 ALA B CA 1
ATOM 1425 C C . ALA B 1 52 ? 2.43 21.234 10.906 1 95.25 52 ALA B C 1
ATOM 1427 O O . ALA B 1 52 ? 2.75 20.109 11.312 1 95.25 52 ALA B O 1
ATOM 1428 N N . LEU B 1 53 ? 1.348 21.453 10.242 1 96.88 53 LEU B N 1
ATOM 1429 C CA . LEU B 1 53 ? 0.41 20.375 9.938 1 96.88 53 LEU B CA 1
ATOM 1430 C C . LEU B 1 53 ? 1.018 19.391 8.953 1 96.88 53 LEU B C 1
ATOM 1432 O O . LEU B 1 53 ? 0.795 18.188 9.062 1 96.88 53 LEU B O 1
ATOM 1436 N N . LYS B 1 54 ? 1.813 19.875 8.031 1 95.5 54 LYS B N 1
ATOM 1437 C CA . LYS B 1 54 ? 2.547 19 7.109 1 95.5 54 LYS B CA 1
ATOM 1438 C C . LYS B 1 54 ? 3.506 18.078 7.867 1 95.5 54 LYS B C 1
ATOM 1440 O O . LYS B 1 54 ? 3.641 16.906 7.531 1 95.5 54 LYS B O 1
ATOM 1445 N N . ARG B 1 55 ? 4.105 18.641 8.836 1 94.06 55 ARG B N 1
ATOM 1446 C CA . ARG B 1 55 ? 5.051 17.859 9.633 1 94.06 55 ARG B CA 1
ATOM 1447 C C . ARG B 1 55 ? 4.34 16.734 10.375 1 94.06 55 ARG B C 1
ATOM 1449 O O . ARG B 1 55 ? 4.953 15.711 10.703 1 94.06 55 ARG B O 1
ATOM 1456 N N . LEU B 1 56 ? 3.029 16.953 10.609 1 94.56 56 LEU B N 1
ATOM 1457 C CA . LEU B 1 56 ? 2.236 15.922 11.289 1 94.56 56 LEU B CA 1
ATOM 1458 C C . LEU B 1 56 ? 1.775 14.852 10.305 1 94.56 56 LEU B C 1
ATOM 1460 O O . LEU B 1 56 ? 1.154 13.867 10.703 1 94.56 56 LEU B O 1
ATOM 1464 N N . GLY B 1 57 ? 2.002 15.109 9.047 1 93.06 57 GLY B N 1
ATOM 1465 C CA . GLY B 1 57 ? 1.697 14.094 8.055 1 93.06 57 GLY B CA 1
ATOM 1466 C C . GLY B 1 57 ? 0.396 14.352 7.316 1 93.06 57 GLY B C 1
ATOM 1467 O O . GLY B 1 57 ? -0.109 13.477 6.613 1 93.06 57 GLY B O 1
ATOM 1468 N N . LEU B 1 58 ? -0.167 15.531 7.438 1 96.62 58 LEU B N 1
ATOM 1469 C CA . LEU B 1 58 ? -1.398 15.828 6.719 1 96.62 58 LEU B CA 1
ATOM 1470 C C . LEU B 1 58 ? -1.102 16.219 5.273 1 96.62 58 LEU B C 1
ATOM 1472 O O . LEU B 1 58 ? -0.117 16.906 5 1 96.62 58 LEU B O 1
ATOM 1476 N N . SER B 1 59 ? -2.016 15.773 4.469 1 96.06 59 SER B N 1
ATOM 1477 C CA . SER B 1 59 ? -1.963 16.219 3.08 1 96.06 59 SER B CA 1
ATOM 1478 C C . SER B 1 59 ? -2.5 17.641 2.939 1 96.06 59 SER B C 1
ATOM 1480 O O . SER B 1 59 ? -3.18 18.141 3.836 1 96.06 59 SER B O 1
ATOM 1482 N N . LEU B 1 60 ? -2.254 18.234 1.836 1 95.94 60 LEU B N 1
ATOM 1483 C CA . LEU B 1 60 ? -2.762 19.578 1.589 1 95.94 60 LEU B CA 1
ATOM 1484 C C . LEU B 1 60 ? -4.285 19.594 1.534 1 95.94 60 LEU B C 1
ATOM 1486 O O . LEU B 1 60 ? -4.922 20.562 1.947 1 95.94 60 LEU B O 1
ATOM 1490 N N . ASP B 1 61 ? -4.832 18.438 1.044 1 95.75 61 ASP B N 1
ATOM 1491 C CA . ASP B 1 61 ? -6.289 18.312 1.035 1 95.75 61 ASP B CA 1
ATOM 1492 C C . ASP B 1 61 ? -6.844 18.281 2.457 1 95.75 61 ASP B C 1
ATOM 1494 O O . ASP B 1 61 ? -7.832 18.953 2.762 1 95.75 61 ASP B O 1
ATOM 1498 N N . GLU B 1 62 ? -6.18 17.594 3.219 1 96.56 62 GLU B N 1
ATOM 1499 C CA . GLU B 1 62 ? -6.59 17.516 4.617 1 96.56 62 GLU B CA 1
ATOM 1500 C C . GLU B 1 62 ? -6.398 18.844 5.324 1 96.56 62 GLU B C 1
ATOM 1502 O O . GLU B 1 62 ? -7.238 19.266 6.125 1 96.56 62 GLU B O 1
ATOM 1507 N N . ILE B 1 63 ? -5.328 19.531 5.043 1 97.5 63 ILE B N 1
ATOM 1508 C CA . ILE B 1 63 ? -5.039 20.844 5.645 1 97.5 63 ILE B CA 1
ATOM 1509 C C . ILE B 1 63 ? -6.105 21.844 5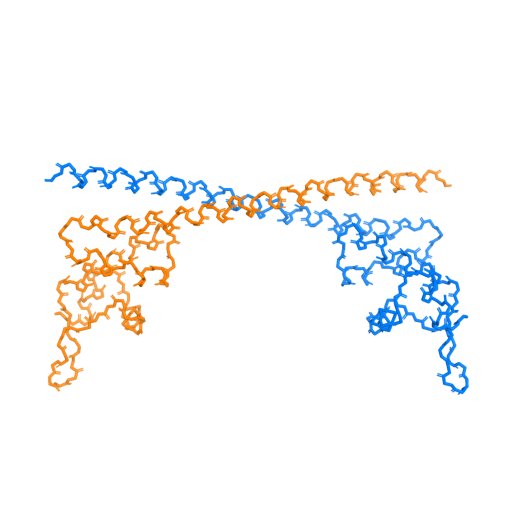.219 1 97.5 63 ILE B C 1
ATOM 1511 O O . ILE B 1 63 ? -6.578 22.641 6.039 1 97.5 63 ILE B O 1
ATOM 1515 N N . ALA B 1 64 ? -6.48 21.766 4.008 1 95.25 64 ALA B N 1
ATOM 1516 C CA . ALA B 1 64 ? -7.508 22.672 3.496 1 95.25 64 ALA B CA 1
ATOM 1517 C C . ALA B 1 64 ? -8.82 22.484 4.254 1 95.25 64 ALA B C 1
ATOM 1519 O O . ALA B 1 64 ? -9.555 23.453 4.48 1 95.25 64 ALA B O 1
ATOM 1520 N N . ALA B 1 65 ? -9.008 21.297 4.727 1 94.44 65 ALA B N 1
ATOM 1521 C CA . ALA B 1 65 ? -10.258 20.969 5.41 1 94.44 65 ALA B CA 1
ATOM 1522 C C . ALA B 1 65 ? -10.227 21.438 6.863 1 94.44 65 ALA B C 1
ATOM 1524 O O . ALA B 1 65 ? -11.266 21.5 7.523 1 94.44 65 ALA B O 1
ATOM 1525 N N . VAL B 1 66 ? -9.016 21.766 7.34 1 96.12 66 VAL B N 1
ATOM 1526 C CA . VAL B 1 66 ? -8.945 22 8.781 1 96.12 66 VAL B CA 1
ATOM 1527 C C . VAL B 1 66 ? -8.406 23.391 9.062 1 96.12 66 VAL B C 1
ATOM 1529 O O . VAL B 1 66 ? -8.695 23.984 10.109 1 96.12 66 VAL B O 1
ATOM 1532 N N . ILE B 1 67 ? -7.723 24.031 8.172 1 95.5 67 ILE B N 1
ATOM 1533 C CA . ILE B 1 67 ? -6.891 25.203 8.461 1 95.5 67 ILE B CA 1
ATOM 1534 C C . ILE B 1 67 ? -7.773 26.359 8.922 1 95.5 67 ILE B C 1
ATOM 1536 O O . ILE B 1 67 ? -7.41 27.094 9.844 1 95.5 67 ILE B O 1
ATOM 1540 N N . ASP B 1 68 ? -8.953 26.547 8.367 1 94.69 68 ASP B N 1
ATOM 1541 C CA . ASP B 1 68 ? -9.828 27.656 8.734 1 94.69 68 ASP B CA 1
ATOM 1542 C C . ASP B 1 68 ? -10.289 27.547 10.18 1 94.69 68 ASP B C 1
ATOM 1544 O O . ASP B 1 68 ? -10.477 28.547 10.867 1 94.69 68 ASP B O 1
ATOM 1548 N N . LEU B 1 69 ? -10.367 26.375 10.656 1 94.75 69 LEU B N 1
ATOM 1549 C CA . LEU B 1 69 ? -10.844 26.141 12.016 1 94.75 69 LEU B CA 1
ATOM 1550 C C . LEU B 1 69 ? -9.852 26.656 13.047 1 94.75 69 LEU B C 1
ATOM 1552 O O . LEU B 1 69 ? -10.234 27.016 14.156 1 94.75 69 LEU B O 1
ATOM 1556 N N . TYR B 1 70 ? -8.602 26.75 12.672 1 93.12 70 TYR B N 1
ATOM 1557 C CA . TYR B 1 70 ? -7.57 27.25 13.578 1 93.12 70 TYR B CA 1
ATOM 1558 C C . TYR B 1 70 ? -7.688 28.75 13.75 1 93.12 70 TYR B C 1
ATOM 1560 O O . TYR B 1 70 ? -7.184 29.312 14.727 1 93.12 70 TYR B O 1
ATOM 1568 N N . PHE B 1 71 ? -8.391 29.359 12.836 1 89.56 71 PHE B N 1
ATOM 1569 C CA . PHE B 1 71 ? -8.438 30.812 12.867 1 89.56 71 PHE B CA 1
ATOM 1570 C C . PHE B 1 71 ? -9.844 31.312 13.164 1 89.56 71 PHE B C 1
ATOM 1572 O O . PHE B 1 71 ? -10.117 32.531 13.094 1 89.56 71 PHE B O 1
ATOM 1579 N N . GLU B 1 72 ? -10.688 30.344 13.445 1 88.44 72 GLU B N 1
ATOM 1580 C CA . GLU B 1 72 ? -12.047 30.703 13.836 1 88.44 72 GLU B CA 1
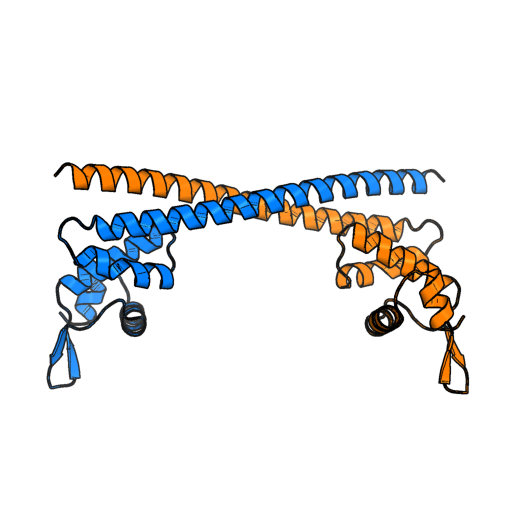ATOM 1581 C C . GLU B 1 72 ? -12.102 31.188 15.281 1 88.44 72 GLU B C 1
ATOM 1583 O O . GLU B 1 72 ? -12.953 32 15.641 1 88.44 72 GLU B O 1
ATOM 1588 N N . ASP B 1 73 ? -11.32 30.594 16.125 1 83.56 73 ASP B N 1
ATOM 1589 C CA . ASP B 1 73 ? -11.25 31.016 17.516 1 83.56 73 ASP B CA 1
ATOM 1590 C C . ASP B 1 73 ? -9.805 31.094 18 1 83.56 73 ASP B C 1
ATOM 1592 O O . ASP B 1 73 ? -8.906 30.531 17.375 1 83.56 73 ASP B O 1
ATOM 1596 N N . ALA B 1 74 ? -9.672 31.859 19.094 1 83.5 74 ALA B N 1
ATOM 1597 C CA . ALA B 1 74 ? -8.328 32.125 19.594 1 83.5 74 ALA B CA 1
ATOM 1598 C C . ALA B 1 74 ? -7.691 30.875 20.188 1 83.5 74 ALA B C 1
ATOM 1600 O O . ALA B 1 74 ? -6.465 30.75 20.219 1 83.5 74 ALA B O 1
ATOM 1601 N N . SER B 1 75 ? -8.477 29.922 20.578 1 86.5 75 SER B N 1
ATOM 1602 C CA . SER B 1 75 ? -7.949 28.734 21.234 1 86.5 75 SER B CA 1
ATOM 1603 C C . SER B 1 75 ? -7.438 27.719 20.219 1 86.5 75 SER B C 1
ATOM 1605 O O . SER B 1 75 ? -6.547 26.922 20.531 1 86.5 75 SER B O 1
ATOM 1607 N N . GLY B 1 76 ? -7.957 27.719 19.016 1 90.62 76 GLY B N 1
ATOM 1608 C CA . GLY B 1 76 ? -7.609 26.75 17.984 1 90.62 76 GLY B CA 1
ATOM 1609 C C . GLY B 1 76 ? -8.086 25.344 18.297 1 90.62 76 GLY B C 1
ATOM 1610 O O . GLY B 1 76 ? -7.605 24.375 17.703 1 90.62 76 GLY B O 1
ATOM 1611 N N . ILE B 1 77 ? -8.938 25.234 19.312 1 93.38 77 ILE B N 1
ATOM 1612 C CA . ILE B 1 77 ? -9.359 23.938 19.797 1 93.38 77 ILE B CA 1
ATOM 1613 C C . ILE B 1 77 ? -10.117 23.188 18.703 1 93.38 77 ILE B C 1
ATOM 1615 O O . ILE B 1 77 ? -9.914 22 18.5 1 93.38 77 ILE B O 1
ATOM 1619 N N . LYS B 1 78 ? -10.922 23.922 18.016 1 94.81 78 LYS B N 1
ATOM 1620 C CA . LYS B 1 78 ? -11.688 23.281 16.938 1 94.81 78 LYS B CA 1
ATOM 1621 C C . LYS B 1 78 ? -10.766 22.703 15.875 1 94.81 78 LYS B C 1
ATOM 1623 O O . LYS B 1 78 ? -10.992 21.594 15.391 1 94.81 78 LYS B O 1
ATOM 1628 N N . GLY B 1 79 ? -9.719 23.422 15.445 1 95.94 79 GLY B N 1
ATOM 1629 C CA . GLY B 1 79 ? -8.727 22.922 14.5 1 95.94 79 GLY B CA 1
ATOM 1630 C C . GLY B 1 79 ? -7.984 21.703 15.008 1 95.94 79 GLY B C 1
ATOM 1631 O O . GLY B 1 79 ? -7.824 20.719 14.273 1 95.94 79 GLY B O 1
ATOM 1632 N N . LYS B 1 80 ? -7.645 21.734 16.234 1 96.69 80 LYS B N 1
ATOM 1633 C CA . LYS B 1 80 ? -6.902 20.625 16.844 1 96.69 80 LYS B CA 1
ATOM 1634 C C . LYS B 1 80 ? -7.754 19.359 16.906 1 96.69 80 LYS B C 1
ATOM 1636 O O . LYS B 1 80 ? -7.258 18.266 16.641 1 96.69 80 LYS B O 1
ATOM 1641 N N . GLU B 1 81 ? -9.016 19.547 17.234 1 96.94 81 GLU B N 1
ATOM 1642 C CA . GLU B 1 81 ? -9.914 18.406 17.312 1 96.94 81 GLU B CA 1
ATOM 1643 C C . GLU B 1 81 ? -10.109 17.766 15.945 1 96.94 81 GLU B C 1
ATOM 1645 O O . GLU B 1 81 ? -10.148 16.531 15.836 1 96.94 81 GLU B O 1
ATOM 1650 N N . LYS B 1 82 ? -10.203 18.562 15.008 1 97.44 82 LYS B N 1
ATOM 1651 C CA . LYS B 1 82 ? -10.367 18.047 13.656 1 97.44 82 LYS B CA 1
ATOM 1652 C C . LYS B 1 82 ? -9.102 17.328 13.195 1 97.44 82 LYS B C 1
ATOM 1654 O O . LYS B 1 82 ? -9.172 16.281 12.531 1 97.44 82 LYS B O 1
ATOM 1659 N N . VAL B 1 83 ? -7.953 17.844 13.477 1 97.81 83 VAL B N 1
ATOM 1660 C CA . VAL B 1 83 ? -6.691 17.203 13.156 1 97.81 83 VAL B CA 1
ATOM 1661 C C . VAL B 1 83 ? -6.617 15.844 13.852 1 97.81 83 VAL B C 1
ATOM 1663 O O . VAL B 1 83 ? -6.215 14.844 13.25 1 97.81 83 VAL B O 1
ATOM 1666 N N . LEU B 1 84 ? -7.035 15.812 15.078 1 98.12 84 LEU B N 1
ATOM 1667 C CA . LEU B 1 84 ? -7.047 14.562 15.82 1 98.12 84 LEU B CA 1
ATOM 1668 C C . LEU B 1 84 ? -7.898 13.516 15.117 1 98.12 84 LEU B C 1
ATOM 1670 O O . LEU B 1 84 ? -7.492 12.352 14.992 1 98.12 84 LEU B O 1
ATOM 1674 N N . GLU B 1 85 ? -9 13.961 14.688 1 98.25 85 GLU B N 1
ATOM 1675 C CA . GLU B 1 85 ? -9.891 13.062 13.953 1 98.25 85 GLU B CA 1
ATOM 1676 C C . GLU B 1 85 ? -9.203 12.508 12.703 1 98.25 85 GLU B C 1
ATOM 1678 O O . GLU B 1 85 ? -9.32 11.32 12.398 1 98.25 85 GLU B O 1
ATOM 1683 N N . ILE B 1 86 ? -8.539 13.305 12.008 1 98.25 86 ILE B N 1
ATOM 1684 C CA . ILE B 1 86 ? -7.844 12.914 10.789 1 98.25 86 ILE B CA 1
ATOM 1685 C C . ILE B 1 86 ? -6.75 11.906 11.117 1 98.25 86 ILE B C 1
ATOM 1687 O O . ILE B 1 86 ? -6.648 10.859 10.477 1 98.25 86 ILE B O 1
ATOM 1691 N N . LEU B 1 87 ? -6 12.18 12.102 1 98.44 87 LEU B N 1
ATOM 1692 C CA . LEU B 1 87 ? -4.91 11.297 12.5 1 98.44 87 LEU B CA 1
ATOM 1693 C C . LEU B 1 87 ? -5.445 9.938 12.953 1 98.44 87 LEU B C 1
ATOM 1695 O O . LEU B 1 87 ? -4.848 8.906 12.648 1 98.44 87 LEU B O 1
ATOM 1699 N N . GLN B 1 88 ? -6.562 9.953 13.648 1 98.69 88 GLN B N 1
ATOM 1700 C CA . GLN B 1 88 ? -7.172 8.711 14.109 1 98.69 88 GLN B CA 1
ATOM 1701 C C . GLN B 1 88 ? -7.668 7.871 12.93 1 98.69 88 GLN B C 1
ATOM 1703 O O . GLN B 1 88 ? -7.562 6.645 12.945 1 98.69 88 GLN B O 1
ATOM 1708 N N . THR B 1 89 ? -8.195 8.562 12.023 1 98.5 89 THR B N 1
ATOM 1709 C CA . THR B 1 89 ? -8.633 7.871 10.812 1 98.5 89 THR B CA 1
ATOM 1710 C C . THR B 1 89 ? -7.438 7.277 10.07 1 98.5 89 THR B C 1
ATOM 1712 O O . THR B 1 89 ? -7.5 6.137 9.602 1 98.5 89 THR B O 1
ATOM 1715 N N . GLN B 1 90 ? -6.359 7.977 9.93 1 98.19 90 GLN B N 1
ATOM 1716 C CA . GLN B 1 90 ? -5.137 7.465 9.32 1 98.19 90 GLN B CA 1
ATOM 1717 C C . GLN B 1 90 ? -4.613 6.246 10.07 1 98.19 90 GLN B C 1
ATOM 1719 O O . GLN B 1 90 ? -4.176 5.273 9.453 1 98.19 90 GLN B O 1
ATOM 1724 N N . LEU B 1 91 ? -4.695 6.316 11.344 1 98.56 91 LEU B N 1
ATOM 1725 C CA . LEU B 1 91 ? -4.227 5.203 12.156 1 98.56 91 LEU B CA 1
ATOM 1726 C C . LEU B 1 91 ? -5.074 3.957 11.922 1 98.56 91 LEU B C 1
ATOM 1728 O O . LEU B 1 91 ? -4.539 2.85 11.812 1 98.56 91 LEU B O 1
ATOM 1732 N N . LYS B 1 92 ? -6.363 4.199 11.859 1 98.69 92 LYS B N 1
ATOM 1733 C CA . LYS B 1 92 ? -7.258 3.082 11.578 1 98.69 92 LYS B CA 1
ATOM 1734 C C . LYS B 1 92 ? -6.93 2.438 10.234 1 98.69 92 LYS B C 1
ATOM 1736 O O . LYS B 1 92 ? -6.891 1.21 10.117 1 98.69 92 LYS B O 1
ATOM 1741 N N . ARG B 1 93 ? -6.668 3.221 9.312 1 98.31 93 ARG B N 1
ATOM 1742 C CA . ARG B 1 93 ? -6.312 2.729 7.98 1 98.31 93 ARG B CA 1
ATOM 1743 C C . ARG B 1 93 ? -4.973 1.999 8.008 1 98.31 93 ARG B C 1
ATOM 1745 O O . ARG B 1 93 ? -4.832 0.926 7.422 1 98.31 93 ARG B O 1
ATOM 1752 N N . ALA B 1 94 ? -4.012 2.572 8.641 1 98.25 94 ALA B N 1
ATOM 1753 C CA . ALA B 1 94 ? -2.699 1.944 8.766 1 98.25 94 ALA B CA 1
ATOM 1754 C C . ALA B 1 94 ? -2.805 0.582 9.445 1 98.25 94 ALA B C 1
ATOM 1756 O O . ALA B 1 94 ? -2.168 -0.383 9.016 1 98.25 94 ALA B O 1
ATOM 1757 N N . ASN B 1 95 ? -3.66 0.506 10.453 1 98.69 95 ASN B N 1
ATOM 1758 C CA . ASN B 1 95 ? -3.848 -0.753 11.164 1 98.69 95 ASN B CA 1
ATOM 1759 C C . ASN B 1 95 ? -4.48 -1.814 10.266 1 98.69 95 ASN B C 1
ATOM 1761 O O . ASN B 1 95 ? -4.082 -2.98 10.305 1 98.69 95 ASN B O 1
ATOM 1765 N N . ALA B 1 96 ? -5.43 -1.38 9.523 1 98.62 96 ALA B N 1
ATOM 1766 C CA . ALA B 1 96 ? -6.062 -2.305 8.594 1 98.62 96 ALA B CA 1
ATOM 1767 C C . ALA B 1 96 ? -5.059 -2.811 7.559 1 98.62 96 ALA B C 1
ATOM 1769 O O . ALA B 1 96 ? -5.012 -4.008 7.262 1 98.62 96 ALA B O 1
ATOM 1770 N N . GLN B 1 97 ? -4.266 -1.931 7.059 1 98.44 97 GLN B N 1
ATOM 1771 C CA . GLN B 1 97 ? -3.25 -2.307 6.078 1 98.44 97 GLN B CA 1
ATOM 1772 C C . GLN B 1 97 ? -2.219 -3.25 6.688 1 98.44 97 GLN B C 1
ATOM 1774 O O . GLN B 1 97 ? -1.805 -4.223 6.051 1 98.44 97 GLN B O 1
ATOM 1779 N N . LEU B 1 98 ? -1.826 -2.969 7.848 1 98.5 98 LEU B N 1
ATOM 1780 C CA . LEU B 1 98 ? -0.858 -3.809 8.547 1 98.5 98 LEU B CA 1
ATOM 1781 C C . LEU B 1 98 ? -1.401 -5.223 8.734 1 98.5 98 LEU B C 1
ATOM 1783 O O . LEU B 1 98 ? -0.674 -6.199 8.547 1 98.5 98 LEU B O 1
ATOM 1787 N N . HIS B 1 99 ? -2.666 -5.273 9.109 1 98.5 99 HIS B N 1
ATOM 1788 C CA . HIS B 1 99 ? -3.301 -6.57 9.297 1 98.5 99 HIS B CA 1
ATOM 1789 C C . HIS B 1 99 ? -3.311 -7.375 8 1 98.5 99 HIS B C 1
ATOM 1791 O O . HIS B 1 99 ? -2.959 -8.555 7.996 1 98.5 99 HIS B O 1
ATOM 1797 N N . GLU B 1 100 ? -3.664 -6.723 6.977 1 98.19 100 GLU B N 1
ATOM 1798 C CA . GLU B 1 100 ? -3.719 -7.383 5.676 1 98.19 100 GLU B CA 1
ATOM 1799 C C . GLU B 1 100 ? -2.332 -7.828 5.223 1 98.19 100 GLU B C 1
ATOM 1801 O O . GLU B 1 100 ? -2.166 -8.945 4.727 1 98.19 100 GLU B O 1
ATOM 1806 N N . LEU B 1 101 ? -1.37 -7.023 5.43 1 98 101 LEU B N 1
ATOM 1807 C CA . LEU B 1 101 ? -0.008 -7.312 4.996 1 98 101 LEU B CA 1
ATOM 1808 C C . LEU B 1 101 ? 0.596 -8.445 5.824 1 98 101 LEU B C 1
ATOM 1810 O O . LEU B 1 101 ? 1.351 -9.266 5.301 1 98 101 LEU B O 1
ATOM 1814 N N . THR B 1 102 ? 0.222 -8.477 7.051 1 98.56 102 THR B N 1
ATOM 1815 C CA . THR B 1 102 ? 0.725 -9.531 7.922 1 98.56 102 THR B CA 1
ATOM 1816 C C . THR B 1 102 ? 0.148 -10.883 7.52 1 98.56 102 THR B C 1
ATOM 1818 O O . THR B 1 102 ? 0.87 -11.883 7.469 1 98.56 102 THR B O 1
ATOM 1821 N N . ALA B 1 103 ? -1.137 -10.875 7.203 1 98.19 103 ALA B N 1
ATOM 1822 C CA . ALA B 1 103 ? -1.762 -12.102 6.719 1 98.19 103 ALA B CA 1
ATOM 1823 C C . ALA B 1 103 ? -1.129 -12.562 5.406 1 98.19 103 ALA B C 1
ATOM 1825 O O . ALA B 1 103 ? -0.847 -13.75 5.227 1 98.19 103 ALA B O 1
ATOM 1826 N N . PHE B 1 104 ? -0.888 -11.664 4.57 1 97.56 104 PHE B N 1
ATOM 1827 C CA . PHE B 1 104 ? -0.259 -11.961 3.287 1 97.56 104 PHE B CA 1
ATOM 1828 C C . PHE B 1 104 ? 1.144 -12.523 3.488 1 97.56 104 PHE B C 1
ATOM 1830 O O . PHE B 1 104 ? 1.516 -13.516 2.865 1 97.56 104 PHE B O 1
ATOM 1837 N N . LYS B 1 105 ? 1.917 -11.914 4.324 1 98.38 105 LYS B N 1
ATOM 1838 C CA . LYS B 1 105 ? 3.26 -12.391 4.648 1 98.38 105 LYS B CA 1
ATOM 1839 C C . LYS B 1 105 ? 3.227 -13.836 5.141 1 98.38 105 LYS B C 1
ATOM 1841 O O . LYS B 1 105 ? 4.047 -14.656 4.727 1 98.38 105 LYS B O 1
ATOM 1846 N N . GLN B 1 106 ? 2.324 -14.109 5.988 1 98.44 106 GLN B N 1
ATOM 1847 C CA . GLN B 1 106 ? 2.207 -15.461 6.523 1 98.44 106 GLN B CA 1
ATOM 1848 C C . GLN B 1 106 ? 1.895 -16.469 5.414 1 98.44 106 GLN B C 1
ATOM 1850 O O . GLN B 1 106 ? 2.475 -17.547 5.375 1 98.44 106 GLN B O 1
ATOM 1855 N N . ASP B 1 107 ? 0.974 -16.109 4.543 1 97.75 107 ASP B N 1
ATOM 1856 C CA . ASP B 1 107 ? 0.658 -16.953 3.402 1 97.75 107 ASP B CA 1
ATOM 1857 C C . ASP B 1 107 ? 1.898 -17.219 2.553 1 97.75 107 ASP B C 1
ATOM 1859 O O . ASP B 1 107 ? 2.141 -18.359 2.133 1 97.75 107 ASP B O 1
ATOM 1863 N N . LEU B 1 108 ? 2.65 -16.203 2.33 1 98.19 108 LEU B N 1
ATOM 1864 C CA . LEU B 1 108 ? 3.867 -16.328 1.533 1 98.19 108 LEU B CA 1
ATOM 1865 C C . LEU B 1 108 ? 4.852 -17.281 2.191 1 98.19 108 LEU B C 1
ATOM 1867 O O . LEU B 1 108 ? 5.426 -18.141 1.523 1 98.19 108 LEU B O 1
ATOM 1871 N N . GLU B 1 109 ? 5.016 -17.141 3.434 1 98.62 109 GLU B N 1
ATOM 1872 C CA . GLU B 1 109 ? 5.941 -18 4.168 1 98.62 109 GLU B CA 1
ATOM 1873 C C . GLU B 1 109 ? 5.512 -19.453 4.105 1 98.62 109 GLU B C 1
ATOM 1875 O O . GLU B 1 109 ? 6.348 -20.344 3.934 1 98.62 109 GLU B O 1
ATOM 1880 N N . ASN B 1 110 ? 4.215 -19.672 4.234 1 98.19 110 ASN B N 1
ATOM 1881 C CA . ASN B 1 110 ? 3.686 -21.031 4.105 1 98.19 110 ASN B CA 1
ATOM 1882 C C . ASN B 1 110 ? 3.936 -21.594 2.713 1 98.19 110 ASN B C 1
ATOM 1884 O O . ASN B 1 110 ? 4.34 -22.75 2.574 1 98.19 110 ASN B O 1
ATOM 1888 N N . ASN B 1 111 ? 3.727 -20.828 1.731 1 97.62 111 ASN B N 1
ATOM 1889 C CA . ASN B 1 111 ? 3.92 -21.266 0.352 1 97.62 111 ASN B CA 1
ATOM 1890 C C . ASN B 1 111 ? 5.391 -21.547 0.051 1 97.62 111 ASN B C 1
ATOM 1892 O O . ASN B 1 111 ? 5.715 -22.5 -0.659 1 97.62 111 ASN B O 1
ATOM 1896 N N . ILE B 1 112 ? 6.219 -20.75 0.577 1 98.31 112 ILE B N 1
ATOM 1897 C CA . ILE B 1 112 ? 7.652 -20.938 0.397 1 98.31 112 ILE B CA 1
ATOM 1898 C C . ILE B 1 112 ? 8.086 -22.25 1.029 1 98.31 112 ILE B C 1
ATOM 1900 O O . ILE B 1 112 ? 8.828 -23.031 0.417 1 98.31 112 ILE B O 1
ATOM 1904 N N . ALA B 1 113 ? 7.617 -22.531 2.205 1 98.06 113 ALA B N 1
ATOM 1905 C CA . ALA B 1 113 ? 7.934 -23.781 2.877 1 98.06 113 ALA B CA 1
ATOM 1906 C C . ALA B 1 113 ? 7.457 -24.984 2.055 1 98.06 113 ALA B C 1
ATOM 1908 O O . ALA B 1 113 ? 8.18 -25.969 1.903 1 98.06 113 ALA B O 1
ATOM 1909 N N . ARG B 1 114 ? 6.305 -24.875 1.592 1 95.62 114 ARG B N 1
ATOM 1910 C CA . ARG B 1 114 ? 5.754 -25.938 0.76 1 95.62 114 ARG B CA 1
ATOM 1911 C C . ARG B 1 114 ? 6.609 -26.156 -0.484 1 95.62 114 ARG B C 1
ATOM 1913 O O . ARG B 1 114 ? 6.902 -27.297 -0.852 1 95.62 114 ARG B O 1
ATOM 1920 N N . MET B 1 115 ? 7 -25.094 -1.104 1 96.12 115 MET B N 1
ATOM 1921 C CA . MET B 1 115 ? 7.816 -25.188 -2.311 1 96.12 115 MET B CA 1
ATOM 1922 C C . MET B 1 115 ? 9.164 -25.828 -2.002 1 96.12 115 MET B C 1
ATOM 1924 O O . MET B 1 115 ? 9.656 -26.672 -2.768 1 96.12 115 MET B O 1
ATOM 1928 N N . HIS B 1 116 ? 9.758 -25.469 -0.94 1 97.12 116 HIS B N 1
ATOM 1929 C CA . HIS B 1 116 ? 11.016 -26.078 -0.523 1 97.12 116 HIS B CA 1
ATOM 1930 C C . HIS B 1 116 ? 10.875 -27.594 -0.374 1 97.12 116 HIS B C 1
ATOM 1932 O O . HIS B 1 116 ? 11.727 -28.344 -0.837 1 97.12 116 HIS B O 1
ATOM 1938 N N . ALA B 1 117 ? 9.797 -28.016 0.248 1 96.12 117 ALA B N 1
ATOM 1939 C CA . ALA B 1 117 ? 9.547 -29.438 0.444 1 96.12 117 ALA B CA 1
ATOM 1940 C C . ALA B 1 117 ? 9.375 -30.156 -0.894 1 96.12 117 ALA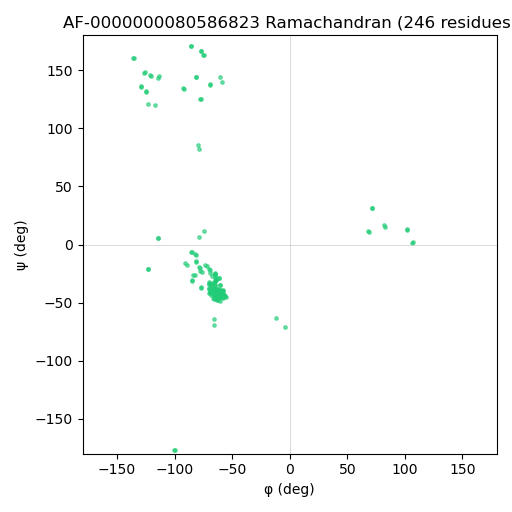 B C 1
ATOM 1942 O O . ALA B 1 117 ? 9.914 -31.234 -1.093 1 96.12 117 ALA B O 1
ATOM 1943 N N . LEU B 1 118 ? 8.703 -29.547 -1.762 1 93.38 118 LEU B N 1
ATOM 1944 C CA . LEU B 1 118 ? 8.461 -30.141 -3.068 1 93.38 118 LEU B CA 1
ATOM 1945 C C . LEU B 1 118 ? 9.75 -30.266 -3.865 1 93.38 118 LEU B C 1
ATOM 1947 O O . LEU B 1 118 ? 9.984 -31.281 -4.531 1 93.38 118 LEU B O 1
ATOM 1951 N N . ILE B 1 119 ? 10.562 -29.25 -3.805 1 95.56 119 ILE B N 1
ATOM 1952 C CA . ILE B 1 119 ? 11.828 -29.266 -4.531 1 95.56 119 ILE B CA 1
ATOM 1953 C C . ILE B 1 119 ? 12.734 -30.344 -3.957 1 95.56 119 ILE B C 1
ATOM 1955 O O . ILE B 1 119 ? 13.367 -31.094 -4.707 1 95.56 119 ILE B O 1
ATOM 1959 N N . ALA B 1 120 ? 12.789 -30.484 -2.699 1 95.19 120 ALA B N 1
ATOM 1960 C CA . ALA B 1 120 ? 13.609 -31.5 -2.041 1 95.19 120 ALA B CA 1
ATOM 1961 C C . ALA B 1 120 ? 13.172 -32.906 -2.441 1 95.19 120 ALA B C 1
ATOM 1963 O O . ALA B 1 120 ? 14.008 -33.781 -2.707 1 95.19 120 ALA B O 1
ATOM 1964 N N . GLU B 1 121 ? 11.898 -33.094 -2.555 1 92.5 121 GLU B N 1
ATOM 1965 C CA . GLU B 1 121 ? 11.359 -34.406 -2.945 1 92.5 121 GLU B CA 1
ATOM 1966 C C . GLU B 1 121 ? 11.703 -34.719 -4.395 1 92.5 121 GLU B C 1
ATOM 1968 O O . GLU B 1 121 ? 12.023 -35.875 -4.719 1 92.5 121 GLU B O 1
ATOM 1973 N N . ALA B 1 122 ? 11.664 -33.75 -5.207 1 88.44 122 ALA B N 1
ATOM 1974 C CA . ALA B 1 122 ? 11.945 -33.938 -6.625 1 88.44 122 ALA B CA 1
ATOM 1975 C C . ALA B 1 122 ? 13.422 -34.25 -6.852 1 88.44 122 ALA B C 1
ATOM 1977 O O . ALA B 1 122 ? 13.781 -35 -7.766 1 88.44 122 ALA B O 1
ATOM 1978 N N . LYS B 1 123 ? 14.242 -33.719 -6.07 1 89.94 123 LYS B N 1
ATOM 1979 C CA . LYS B 1 123 ? 15.688 -33.938 -6.203 1 89.94 123 LYS B CA 1
ATOM 1980 C C . LYS B 1 123 ? 16.094 -35.312 -5.68 1 89.94 123 LYS B C 1
ATOM 1982 O O . LYS B 1 123 ? 17.125 -35.844 -6.078 1 89.94 123 LYS B O 1
ATOM 1987 N N . ARG B 1 124 ? 15.344 -35.844 -4.844 1 87 124 ARG B N 1
ATOM 1988 C CA . ARG B 1 124 ? 15.625 -37.188 -4.301 1 87 124 ARG B CA 1
ATOM 1989 C C . ARG B 1 124 ? 15.227 -38.281 -5.285 1 87 124 ARG B C 1
ATOM 1991 O O . ARG B 1 124 ? 15.805 -39.344 -5.285 1 87 124 ARG B O 1
ATOM 1998 N N . LYS B 1 125 ? 14.414 -38.062 -6.215 1 75.06 125 LYS B N 1
ATOM 1999 C CA . LYS B 1 125 ? 13.992 -39.094 -7.18 1 75.06 125 LYS B CA 1
ATOM 2000 C C . LYS B 1 125 ? 14.859 -39.031 -8.438 1 75.06 125 LYS B C 1
ATOM 2002 O O . LYS B 1 125 ? 15.25 -40.062 -8.977 1 75.06 125 LYS B O 1
#

Radius of gyration: 30.05 Å; Cα contacts (8 Å, |Δi|>4): 233; chains: 2; bounding box: 32×88×73 Å

pLDDT: mean 92.5, std 8.65, range [54.25, 98.69]

Nearest PDB structures (foldseek):
  5gpe-assembly4_G  TM=7.449E-01  e=2.202E-05  Cupriavidus metallidurans CH34
  5gpe-assembly4_H  TM=6.505E-01  e=9.301E-06  Cupriavidus metallidurans CH34
  6jni-assembly2_D  TM=7.941E-01  e=9.648E-05  Pseudomonas putida
  6jyw-assembly1_A  TM=7.251E-01  e=5.544E-05  Pseudomonas putida
  3gp4-assembly1_A  TM=5.796E-01  e=4.609E-05  Listeria monocytogenes serotype 4b str. F2365

Secondary structure (DSSP, 8-state):
--HHHHHHHHT--HHHHHHHHHTTS---SEEETTTEEE--HHHHHHHHHHHHHHHTT--HHHHHHHHHHHTTSSS-HHHHHHHHHHHHHHHHHHHHHHHHHHHHHHHHHHHHHHHHHHHHHHHH-/--HHHHHHHHT--HHHHHHHHHTTS---SEEETTTEEE--HHHHHHHHHHHHHHHTT--HHHHHHHHHHHTTSSS-HHHHHHHHHHHHHHHHHHHHHHHHHHHHHHHHHHHHHHHHHHHHHHHH-